Protein AF-A0A939RH94-F1 (afdb_monomer)

Sequence (334 aa):
MELKRMRSCYNKKCKASITVEAAFAFPIFFFACMALCYLFIFMRAEYTIQRELYYSARDITGYGAVIEPVIDLRDQLWGKAEEGIYGEDSGLGKAAEVVQALTALLPDSNGLSVKNLFNNAADAILIGSVVEKRIPEETLRLIDGGSGGLSFDGSELFDREKCLNIVCEYKLKLPLGLFPDITIPVTHKIRFRYFTGTEVKSLLKEVVTDDEESEPKENEEEEKEEEVYIAETGHRYHYTDKCPALNVKPKKISFSDVGSSRNDGGAKYYPCEFCALGKNEQADCYITPDGDRYHFDEHCQGIKRTIELVPISKVGKRTECKRCSYAKPKHDEE

Structure (mmCIF, N/CA/C/O backbone):
data_AF-A0A939RH94-F1
#
_entry.id   AF-A0A939RH94-F1
#
loop_
_atom_site.group_PDB
_atom_site.id
_atom_site.type_symbol
_atom_site.label_atom_id
_atom_site.label_alt_id
_atom_site.label_comp_id
_atom_site.label_asym_id
_atom_site.label_entity_id
_atom_site.label_seq_id
_atom_site.pdbx_PDB_ins_code
_atom_site.Cartn_x
_atom_site.Cartn_y
_atom_site.Cartn_z
_atom_site.occupancy
_atom_site.B_iso_or_equiv
_atom_site.auth_seq_id
_atom_site.auth_comp_id
_atom_site.auth_asym_id
_atom_site.auth_atom_id
_atom_site.pdbx_PDB_model_num
ATOM 1 N N . MET A 1 1 ? 40.377 -43.013 -75.622 1.00 48.88 1 MET A N 1
ATOM 2 C CA . MET A 1 1 ? 39.683 -43.227 -74.338 1.00 48.88 1 MET A CA 1
ATOM 3 C C . MET A 1 1 ? 40.586 -42.681 -73.243 1.00 48.88 1 MET A C 1
ATOM 5 O O . MET A 1 1 ? 41.496 -43.378 -72.840 1.00 48.88 1 MET A O 1
ATOM 9 N N . GLU A 1 2 ? 40.388 -41.433 -72.819 1.00 43.78 2 GLU A N 1
ATOM 10 C CA . GLU A 1 2 ? 40.978 -40.907 -71.579 1.00 43.78 2 GLU A CA 1
ATOM 11 C C . GLU A 1 2 ? 39.968 -39.951 -70.937 1.00 43.78 2 GLU A C 1
ATOM 13 O O . GLU A 1 2 ? 39.756 -38.826 -71.387 1.00 43.78 2 GLU A O 1
ATOM 18 N N . LEU A 1 3 ? 39.278 -40.441 -69.908 1.00 45.75 3 LEU A N 1
ATOM 19 C CA . LEU A 1 3 ? 38.393 -39.640 -69.072 1.00 45.75 3 LEU A CA 1
ATOM 20 C C . LEU A 1 3 ? 39.255 -38.808 -68.119 1.00 45.75 3 LEU A C 1
ATOM 22 O O . LEU A 1 3 ? 39.820 -39.319 -67.150 1.00 45.75 3 LEU A O 1
ATOM 26 N N . LYS A 1 4 ? 39.340 -37.504 -68.392 1.00 51.62 4 LYS A N 1
ATOM 27 C CA . LYS A 1 4 ? 39.945 -36.508 -67.503 1.00 51.62 4 LYS A CA 1
ATOM 28 C C . LYS A 1 4 ? 39.131 -36.473 -66.201 1.00 51.62 4 LYS A C 1
ATOM 30 O O . LYS A 1 4 ? 38.023 -35.944 -66.164 1.00 51.62 4 LYS A O 1
ATOM 35 N N . ARG A 1 5 ? 39.661 -37.077 -65.133 1.00 53.84 5 ARG A N 1
ATOM 36 C CA . ARG A 1 5 ? 39.085 -37.038 -63.777 1.00 53.84 5 ARG A CA 1
ATOM 37 C C . ARG A 1 5 ? 38.921 -35.577 -63.332 1.00 53.84 5 ARG A C 1
ATOM 39 O O . ARG A 1 5 ? 39.901 -34.938 -62.949 1.00 53.84 5 ARG A O 1
ATOM 46 N N . MET A 1 6 ? 37.691 -35.063 -63.338 1.00 51.75 6 MET A N 1
ATOM 47 C CA . MET A 1 6 ? 37.345 -33.847 -62.601 1.00 51.75 6 MET A CA 1
ATOM 48 C C . MET A 1 6 ? 37.485 -34.146 -61.107 1.00 51.75 6 MET A C 1
ATOM 50 O O . MET A 1 6 ? 36.709 -34.910 -60.534 1.00 51.75 6 MET A O 1
ATOM 54 N N . ARG A 1 7 ? 38.524 -33.594 -60.473 1.00 52.47 7 ARG A N 1
ATOM 55 C CA . ARG A 1 7 ? 38.663 -33.633 -59.016 1.00 52.47 7 ARG A CA 1
ATOM 56 C C . ARG A 1 7 ? 37.604 -32.704 -58.426 1.00 52.47 7 ARG A C 1
ATOM 58 O O . ARG A 1 7 ? 37.669 -31.495 -58.613 1.00 52.47 7 ARG A O 1
ATOM 65 N N . SER A 1 8 ? 36.634 -33.300 -57.739 1.00 50.97 8 SER A N 1
ATOM 66 C CA . SER A 1 8 ? 35.632 -32.605 -56.935 1.00 50.97 8 SER A CA 1
ATOM 67 C C . SER A 1 8 ? 36.323 -31.720 -55.893 1.00 50.97 8 SER A C 1
ATOM 69 O O . SER A 1 8 ? 36.960 -32.217 -54.964 1.00 50.97 8 SER A O 1
ATOM 71 N N . CYS A 1 9 ? 36.205 -30.402 -56.047 1.00 50.72 9 CYS A N 1
ATOM 72 C CA . CYS A 1 9 ? 36.604 -29.412 -55.047 1.00 50.72 9 CYS A CA 1
ATOM 73 C C . CYS A 1 9 ? 35.511 -29.241 -53.980 1.00 50.72 9 CYS A C 1
ATOM 75 O O . CYS A 1 9 ? 35.125 -28.119 -53.671 1.00 50.72 9 CYS A O 1
ATOM 77 N N . TYR A 1 10 ? 34.989 -30.333 -53.420 1.00 58.50 10 TYR A N 1
ATOM 78 C CA . TYR A 1 10 ? 33.965 -30.274 -52.375 1.00 58.50 10 TYR A CA 1
ATOM 79 C C . TYR A 1 10 ? 34.407 -31.042 -51.130 1.00 58.50 10 TYR A C 1
ATOM 81 O O . TYR A 1 10 ? 33.972 -32.160 -50.880 1.00 58.50 10 TYR A O 1
ATOM 89 N N . ASN A 1 11 ? 35.362 -30.456 -50.402 1.00 56.41 11 ASN A N 1
ATOM 90 C CA . ASN A 1 11 ? 35.513 -30.554 -48.944 1.00 56.41 11 ASN A CA 1
ATOM 91 C C . ASN A 1 11 ? 36.839 -29.910 -48.521 1.00 56.41 11 ASN A C 1
ATOM 93 O O . ASN A 1 11 ? 37.836 -30.585 -48.268 1.00 56.41 11 ASN A O 1
ATOM 97 N N . LYS A 1 12 ? 36.864 -28.581 -48.411 1.00 57.56 12 LYS A N 1
ATOM 98 C CA . LYS A 1 12 ? 37.814 -27.930 -47.506 1.00 57.56 12 LYS A CA 1
ATOM 99 C C . LYS A 1 12 ? 37.039 -27.570 -46.248 1.00 57.56 12 LYS A C 1
ATOM 101 O O . LYS A 1 12 ? 36.259 -26.626 -46.257 1.00 57.56 12 LYS A O 1
ATOM 106 N N . LYS A 1 13 ? 37.259 -28.325 -45.167 1.00 66.62 13 LYS A N 1
ATOM 107 C CA . LYS A 1 13 ? 36.985 -27.841 -43.810 1.00 66.62 13 LYS A CA 1
ATOM 108 C C . LYS A 1 13 ? 37.917 -26.649 -43.583 1.00 66.62 13 LYS A C 1
ATOM 110 O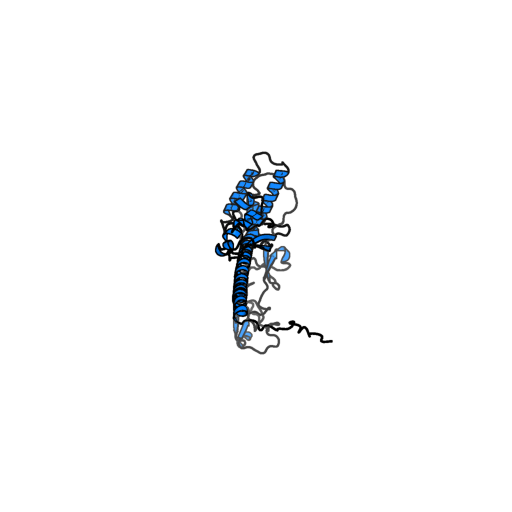 O . LYS A 1 13 ? 39.078 -26.834 -43.221 1.00 66.62 13 LYS A O 1
ATOM 115 N N . CYS A 1 14 ? 37.455 -25.445 -43.907 1.00 63.34 14 CYS A N 1
ATOM 116 C CA . CYS A 1 14 ? 38.181 -24.224 -43.590 1.00 63.34 14 CYS A CA 1
ATOM 117 C C . CYS A 1 14 ? 38.275 -24.129 -42.066 1.00 63.34 14 CYS A C 1
ATOM 119 O O . CYS A 1 14 ? 37.254 -24.120 -41.383 1.00 63.34 14 CYS A O 1
ATOM 121 N N . LYS A 1 15 ? 39.500 -24.113 -41.532 1.00 70.50 15 LYS A N 1
ATOM 122 C CA . LYS A 1 15 ? 39.731 -23.782 -40.124 1.00 70.50 15 LYS A CA 1
ATOM 123 C C . LYS A 1 15 ? 39.287 -22.331 -39.935 1.00 70.50 15 LYS A C 1
ATOM 125 O O . LYS A 1 15 ? 39.720 -21.471 -40.703 1.00 70.50 15 LYS A O 1
ATOM 130 N N . ALA A 1 16 ? 38.388 -22.089 -38.989 1.00 67.00 16 ALA A N 1
ATOM 131 C CA . ALA A 1 16 ? 37.930 -20.747 -38.672 1.00 67.00 16 ALA A CA 1
ATOM 132 C C . ALA A 1 16 ? 39.127 -19.875 -38.257 1.00 67.00 16 ALA A C 1
ATOM 134 O O . ALA A 1 16 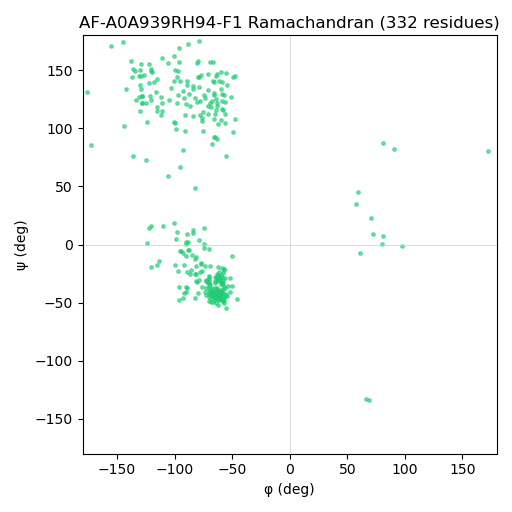? 40.072 -20.346 -37.620 1.00 67.00 16 ALA A O 1
ATOM 135 N N . SER A 1 17 ? 39.131 -18.621 -38.707 1.00 82.81 17 SER A N 1
ATOM 136 C CA . SER A 1 17 ? 40.198 -17.683 -38.369 1.00 82.81 17 SER A CA 1
ATOM 137 C C . SER A 1 17 ? 39.961 -17.170 -36.955 1.00 82.81 17 SER A C 1
ATOM 139 O O . SER A 1 17 ? 38.917 -16.573 -36.701 1.00 82.81 17 SER A O 1
ATOM 141 N N . ILE A 1 18 ? 40.942 -17.339 -36.065 1.00 82.50 18 ILE A N 1
ATOM 142 C CA . ILE A 1 18 ? 40.891 -16.880 -34.664 1.00 82.50 18 ILE A CA 1
ATOM 143 C C . ILE A 1 18 ? 40.514 -15.392 -34.538 1.00 82.50 18 ILE A C 1
ATOM 145 O O . ILE A 1 18 ? 39.874 -14.976 -33.579 1.00 82.50 18 ILE A O 1
ATOM 149 N N . THR A 1 19 ? 40.855 -14.586 -35.548 1.00 88.19 19 THR A N 1
ATOM 150 C CA . THR A 1 19 ? 40.509 -13.161 -35.622 1.00 88.19 19 THR A CA 1
ATOM 151 C C . THR A 1 19 ? 39.033 -12.915 -35.924 1.00 88.19 19 THR A C 1
ATOM 153 O O . THR A 1 19 ? 38.449 -11.988 -35.373 1.00 88.19 19 THR A O 1
ATOM 156 N N . VAL A 1 20 ? 38.419 -13.742 -36.775 1.00 85.31 20 VAL A N 1
ATOM 157 C CA . VAL A 1 20 ? 36.997 -13.632 -37.135 1.00 85.31 20 VAL A CA 1
ATOM 158 C C . VAL A 1 20 ? 36.135 -14.113 -35.974 1.00 85.31 20 VAL A C 1
ATOM 160 O O . VAL A 1 20 ? 35.150 -13.466 -35.639 1.00 85.31 20 VAL A O 1
ATOM 163 N N . GLU A 1 21 ? 36.537 -15.195 -35.306 1.00 86.12 21 GLU A N 1
ATOM 164 C CA . GLU A 1 21 ? 35.854 -15.678 -34.102 1.00 86.12 21 GLU A CA 1
ATOM 165 C C . GLU A 1 21 ? 35.885 -14.631 -32.984 1.00 86.12 21 GLU A C 1
ATOM 167 O O . GLU A 1 21 ? 34.840 -14.306 -32.424 1.00 86.12 21 GLU A O 1
ATOM 172 N N . ALA A 1 22 ? 37.048 -14.028 -32.712 1.00 88.69 22 ALA A N 1
ATOM 173 C CA . ALA A 1 22 ? 37.176 -12.974 -31.707 1.00 88.69 22 ALA A CA 1
ATOM 174 C C . ALA A 1 22 ? 36.362 -11.711 -32.053 1.00 88.69 22 ALA A C 1
ATOM 176 O O . ALA A 1 22 ? 35.756 -11.113 -31.162 1.00 88.69 22 ALA A O 1
ATOM 177 N N . ALA A 1 23 ? 36.301 -11.334 -33.337 1.00 92.62 23 ALA A N 1
ATOM 178 C CA . ALA A 1 23 ? 35.552 -10.166 -33.805 1.00 92.62 23 ALA A CA 1
ATOM 179 C C . ALA A 1 23 ? 34.035 -10.281 -33.575 1.00 92.62 23 ALA A C 1
ATOM 181 O O . ALA A 1 23 ? 33.380 -9.259 -33.389 1.00 92.62 23 ALA A O 1
ATOM 182 N N . PHE A 1 24 ? 33.480 -11.500 -33.544 1.00 88.06 24 PHE A N 1
ATOM 183 C CA . PHE A 1 24 ? 32.068 -11.734 -33.218 1.00 88.06 24 PHE A CA 1
ATOM 184 C C . PHE A 1 24 ? 31.841 -12.100 -31.748 1.00 88.06 24 PHE A C 1
ATOM 186 O O . PHE A 1 24 ? 30.857 -11.660 -31.153 1.00 88.06 24 PHE A O 1
ATOM 193 N N . ALA A 1 25 ? 32.747 -12.866 -31.138 1.00 91.06 25 ALA A N 1
ATOM 194 C CA . ALA A 1 25 ? 32.599 -13.320 -29.760 1.00 91.06 25 ALA A CA 1
ATOM 195 C C . ALA A 1 25 ? 32.582 -12.154 -28.762 1.00 91.06 25 ALA A C 1
ATOM 197 O O . ALA A 1 25 ? 31.763 -12.155 -27.846 1.00 91.06 25 ALA A O 1
ATOM 198 N N . PHE A 1 26 ? 33.438 -11.141 -28.950 1.00 89.69 26 PHE A N 1
ATOM 199 C CA . PHE A 1 26 ? 33.507 -10.008 -28.024 1.00 89.69 26 PHE A CA 1
ATOM 200 C C . PHE A 1 26 ? 32.230 -9.143 -28.026 1.00 89.69 26 PHE A C 1
ATOM 202 O O . PHE A 1 26 ? 31.679 -8.934 -26.945 1.00 89.69 26 PHE A O 1
ATOM 209 N N . PRO A 1 27 ? 31.682 -8.694 -29.177 1.00 91.69 27 PRO A N 1
ATOM 210 C CA . PRO A 1 27 ? 30.410 -7.969 -29.200 1.00 91.69 27 PRO A CA 1
ATOM 211 C C . PRO A 1 27 ? 29.230 -8.772 -28.646 1.00 91.69 27 PRO A C 1
ATOM 213 O O . PRO A 1 27 ? 28.411 -8.212 -27.924 1.00 91.69 27 PRO A O 1
ATOM 216 N N . ILE A 1 28 ? 29.149 -10.077 -28.940 1.00 91.00 28 ILE A N 1
ATOM 217 C CA . ILE A 1 28 ? 28.079 -10.940 -28.415 1.00 91.00 28 ILE A CA 1
ATOM 218 C C . ILE A 1 28 ? 28.192 -11.061 -26.894 1.00 91.00 28 ILE A C 1
ATOM 220 O O . ILE A 1 28 ? 27.197 -10.908 -26.190 1.00 91.00 28 ILE A O 1
ATOM 224 N N . PHE A 1 29 ? 29.400 -11.295 -26.380 1.00 93.19 29 PHE A N 1
ATOM 225 C CA . PHE A 1 29 ? 29.648 -11.356 -24.943 1.00 93.19 29 PHE A CA 1
ATOM 226 C C . PHE A 1 29 ? 29.317 -10.027 -24.256 1.00 93.19 29 PHE A C 1
ATOM 228 O O . PHE A 1 29 ? 28.629 -10.014 -23.239 1.00 93.19 29 PHE A O 1
ATOM 235 N N . PHE A 1 30 ? 29.743 -8.902 -24.833 1.00 89.88 30 PHE A N 1
ATOM 236 C CA . PHE A 1 30 ? 29.415 -7.577 -24.315 1.00 89.88 30 PHE A CA 1
ATOM 237 C C . PHE A 1 30 ? 27.902 -7.336 -24.309 1.00 89.88 30 PHE A C 1
ATOM 239 O O . PHE A 1 30 ? 27.358 -6.919 -23.291 1.00 89.88 30 PHE A O 1
ATOM 246 N N . PHE A 1 31 ? 27.203 -7.666 -25.398 1.00 88.31 31 PHE A N 1
ATOM 247 C CA . PHE A 1 31 ? 25.747 -7.562 -25.471 1.00 88.31 31 PHE A CA 1
ATOM 248 C C . PHE A 1 31 ? 25.056 -8.436 -24.415 1.00 88.31 31 PHE A C 1
ATOM 250 O O . PHE A 1 31 ? 24.117 -7.977 -23.771 1.00 88.31 31 PHE A O 1
ATOM 257 N N . ALA A 1 32 ? 25.552 -9.653 -24.174 1.00 91.00 32 ALA A N 1
ATOM 258 C CA . ALA A 1 32 ? 25.040 -10.529 -23.122 1.00 91.00 32 ALA A CA 1
ATOM 259 C C . ALA A 1 32 ? 25.242 -9.930 -21.717 1.00 91.00 32 ALA A C 1
ATOM 261 O O . ALA A 1 32 ? 24.310 -9.924 -20.914 1.00 91.00 32 ALA A O 1
ATOM 262 N N . CYS A 1 33 ? 26.419 -9.367 -21.428 1.00 91.62 33 CYS A N 1
ATOM 263 C CA . CYS A 1 33 ? 26.683 -8.666 -20.169 1.00 91.62 33 CYS A CA 1
ATOM 264 C C . CYS A 1 33 ? 25.771 -7.443 -19.992 1.00 91.62 33 CYS A C 1
ATOM 266 O O . CYS A 1 33 ? 25.191 -7.261 -18.924 1.00 91.62 33 CYS A O 1
ATOM 268 N N . MET A 1 34 ? 25.590 -6.639 -21.043 1.00 87.50 34 MET A N 1
ATOM 269 C CA . MET A 1 34 ? 24.677 -5.493 -21.024 1.00 87.50 34 MET A CA 1
ATOM 270 C C . MET A 1 34 ? 23.228 -5.934 -20.788 1.00 87.50 34 MET A C 1
ATOM 272 O O . MET A 1 34 ? 22.546 -5.350 -19.950 1.00 87.50 34 MET A O 1
ATOM 276 N N . ALA A 1 35 ? 22.772 -6.997 -21.457 1.00 87.19 35 ALA A N 1
ATOM 277 C CA . ALA A 1 35 ? 21.442 -7.566 -21.255 1.00 87.19 35 ALA A CA 1
ATOM 278 C C . ALA A 1 35 ? 21.226 -8.030 -19.803 1.00 87.19 35 ALA A C 1
ATOM 280 O O . ALA A 1 35 ? 20.176 -7.750 -19.226 1.00 87.19 35 ALA A O 1
ATOM 281 N N . LEU A 1 36 ? 22.229 -8.665 -19.183 1.00 90.25 36 LEU A N 1
ATOM 282 C CA . LEU A 1 36 ? 22.179 -9.040 -17.765 1.00 90.25 36 LEU A CA 1
ATOM 283 C C . LEU A 1 36 ? 22.093 -7.814 -16.849 1.00 90.25 36 LEU A C 1
ATOM 285 O O . LEU A 1 36 ? 21.255 -7.783 -15.952 1.00 90.25 36 LEU A O 1
ATOM 289 N N . CYS A 1 37 ? 22.905 -6.779 -17.082 1.00 89.19 37 CYS A N 1
ATOM 290 C CA . CYS A 1 37 ? 22.807 -5.531 -16.322 1.00 89.19 37 CYS A CA 1
ATOM 291 C C . CYS A 1 37 ? 21.422 -4.877 -16.467 1.00 89.19 37 CYS A C 1
ATOM 293 O O . CYS A 1 37 ? 20.877 -4.380 -15.481 1.00 89.19 37 CYS A O 1
ATOM 295 N N . TYR A 1 38 ? 20.822 -4.913 -17.660 1.00 87.00 38 TYR A N 1
ATOM 296 C CA . TYR A 1 38 ? 19.482 -4.366 -17.885 1.00 87.00 38 TYR A CA 1
ATOM 297 C C . TYR A 1 38 ? 18.377 -5.160 -17.223 1.00 87.00 38 TYR A C 1
ATOM 299 O O . TYR A 1 38 ? 17.440 -4.550 -16.714 1.00 87.00 38 TYR A O 1
ATOM 307 N N . LEU A 1 39 ? 18.516 -6.481 -17.138 1.00 89.50 39 LEU A N 1
ATOM 308 C CA . LEU A 1 39 ? 17.603 -7.302 -16.355 1.00 89.50 39 LEU A CA 1
ATOM 309 C C . LEU A 1 39 ? 17.546 -6.814 -14.901 1.00 89.50 39 LEU A C 1
ATOM 311 O O . LEU A 1 39 ? 16.457 -6.639 -14.363 1.00 89.50 39 LEU A O 1
ATOM 315 N N . PHE A 1 40 ? 18.691 -6.511 -14.282 1.00 91.81 40 PHE A N 1
ATOM 316 C CA . PHE A 1 40 ? 18.717 -5.971 -12.918 1.00 91.81 40 PHE A CA 1
ATOM 317 C C . PHE A 1 40 ? 18.139 -4.556 -12.814 1.00 91.81 40 PHE A C 1
ATOM 319 O O . PHE A 1 40 ? 17.470 -4.245 -11.830 1.00 91.81 40 PHE A O 1
ATOM 326 N N . ILE A 1 41 ? 18.372 -3.697 -13.811 1.00 90.50 41 ILE A N 1
ATOM 327 C CA . ILE A 1 41 ? 17.801 -2.342 -13.841 1.00 90.50 41 ILE A CA 1
ATOM 328 C C . ILE A 1 41 ? 16.272 -2.407 -13.927 1.00 90.50 41 ILE A C 1
ATOM 330 O O . ILE A 1 41 ? 15.597 -1.738 -13.146 1.00 90.50 41 ILE A O 1
ATOM 334 N N . PHE A 1 42 ? 15.723 -3.243 -14.811 1.00 90.75 42 PHE A N 1
ATOM 335 C CA . PHE A 1 42 ? 14.278 -3.426 -14.931 1.00 90.75 42 PHE A CA 1
ATOM 336 C C . PHE A 1 42 ? 13.675 -4.079 -13.692 1.00 90.75 42 PHE A C 1
ATOM 338 O O . PHE A 1 42 ? 12.696 -3.564 -13.166 1.00 90.75 42 PHE A O 1
ATOM 345 N N . MET A 1 43 ? 14.313 -5.117 -13.147 1.00 92.50 43 MET A N 1
ATOM 346 C CA . MET A 1 43 ? 13.878 -5.738 -11.894 1.00 92.50 43 MET A CA 1
ATOM 347 C C . MET A 1 43 ? 13.842 -4.726 -10.741 1.00 92.50 43 MET A C 1
ATOM 349 O O . MET A 1 43 ? 12.891 -4.704 -9.964 1.00 92.50 43 MET A O 1
ATOM 353 N N . ARG A 1 44 ? 14.848 -3.847 -10.632 1.00 94.06 44 ARG A N 1
ATOM 354 C CA . ARG A 1 44 ? 14.862 -2.779 -9.623 1.00 94.06 44 ARG A CA 1
ATOM 355 C C . ARG A 1 44 ? 13.745 -1.761 -9.856 1.00 94.06 44 ARG A C 1
ATOM 357 O O . ARG A 1 44 ? 13.149 -1.308 -8.879 1.00 94.06 44 ARG A O 1
ATOM 364 N N . ALA A 1 45 ? 13.480 -1.389 -11.107 1.00 92.50 45 ALA A N 1
ATOM 365 C CA . ALA A 1 45 ? 12.411 -0.457 -11.457 1.00 92.50 45 ALA A CA 1
ATOM 366 C C . ALA A 1 45 ? 11.033 -1.036 -11.100 1.00 92.50 45 ALA A C 1
ATOM 368 O O . ALA A 1 45 ? 10.281 -0.399 -10.366 1.00 92.50 45 ALA A O 1
ATOM 369 N N . GLU A 1 46 ? 10.749 -2.268 -11.528 1.00 93.75 46 GLU A N 1
ATOM 370 C CA . GLU A 1 46 ? 9.507 -2.979 -11.205 1.00 93.75 46 GLU A CA 1
ATOM 371 C C . GLU A 1 46 ? 9.328 -3.151 -9.697 1.00 93.75 46 GLU A C 1
ATOM 373 O O . GLU A 1 46 ? 8.270 -2.818 -9.168 1.00 93.75 46 GLU A O 1
ATOM 378 N N . TYR A 1 47 ? 10.374 -3.582 -8.983 1.00 95.06 47 TYR A N 1
ATOM 379 C CA . TYR A 1 47 ? 10.335 -3.704 -7.526 1.00 95.06 47 TYR A CA 1
ATOM 380 C C . TYR A 1 47 ? 10.039 -2.364 -6.842 1.00 95.06 47 TYR A C 1
ATOM 382 O O . TYR A 1 47 ? 9.258 -2.308 -5.894 1.00 95.06 47 TYR A O 1
ATOM 390 N N . THR A 1 48 ? 10.653 -1.276 -7.316 1.00 95.44 48 THR A N 1
ATOM 391 C CA . THR A 1 48 ? 10.447 0.060 -6.744 1.00 95.44 48 THR A CA 1
ATOM 392 C C . THR A 1 48 ? 9.004 0.510 -6.945 1.00 95.44 48 THR A C 1
ATOM 394 O O . THR A 1 48 ? 8.364 0.904 -5.975 1.00 95.44 48 THR A O 1
ATOM 397 N N . ILE A 1 49 ? 8.461 0.384 -8.159 1.00 94.38 49 ILE A N 1
ATOM 398 C CA . ILE A 1 49 ? 7.069 0.751 -8.455 1.00 94.38 49 ILE A CA 1
ATOM 399 C C . ILE A 1 49 ? 6.104 -0.100 -7.626 1.00 94.38 49 ILE A C 1
ATOM 401 O O . ILE A 1 49 ? 5.238 0.448 -6.949 1.00 94.38 49 ILE A O 1
ATOM 405 N N . GLN A 1 50 ? 6.293 -1.421 -7.589 1.00 94.69 50 GLN A N 1
ATOM 406 C CA . GLN A 1 50 ? 5.455 -2.322 -6.798 1.00 94.69 50 GLN A CA 1
ATOM 407 C C . GLN A 1 50 ? 5.478 -1.973 -5.303 1.00 94.69 50 GLN A C 1
ATOM 409 O O . GLN A 1 50 ? 4.441 -1.994 -4.639 1.00 94.69 50 GLN A O 1
ATOM 414 N N . ARG A 1 51 ? 6.649 -1.622 -4.763 1.00 94.75 51 ARG A N 1
ATOM 415 C CA . ARG A 1 51 ? 6.801 -1.201 -3.368 1.00 94.75 51 ARG A CA 1
ATOM 416 C C . ARG A 1 51 ? 6.077 0.118 -3.085 1.00 94.75 51 ARG A C 1
ATOM 418 O O . ARG A 1 51 ? 5.392 0.218 -2.071 1.00 94.75 51 ARG A O 1
ATOM 425 N N . GLU A 1 52 ? 6.208 1.119 -3.954 1.00 92.94 52 GLU A N 1
ATOM 426 C CA . GLU A 1 52 ? 5.525 2.407 -3.761 1.00 92.94 52 GLU A CA 1
ATOM 427 C C . GLU A 1 52 ? 4.005 2.297 -3.947 1.00 92.94 52 GLU A C 1
ATOM 429 O O . GLU A 1 52 ? 3.249 2.941 -3.215 1.00 92.94 52 GLU A O 1
ATOM 434 N N . LEU A 1 53 ? 3.541 1.426 -4.849 1.00 92.38 53 LEU A N 1
ATOM 435 C CA . LEU A 1 53 ? 2.130 1.051 -4.963 1.00 92.38 53 LEU A CA 1
ATOM 436 C C . LEU A 1 53 ? 1.632 0.398 -3.666 1.00 92.38 53 LEU A C 1
ATOM 438 O O . LEU A 1 53 ? 0.596 0.797 -3.138 1.00 92.38 53 LEU A O 1
ATOM 442 N N . TYR A 1 54 ? 2.392 -0.552 -3.111 1.00 92.31 54 TYR A N 1
ATOM 443 C CA . TYR A 1 54 ? 2.074 -1.212 -1.842 1.00 92.31 54 TYR A CA 1
ATOM 444 C C . TYR A 1 54 ? 1.940 -0.207 -0.690 1.00 92.31 54 TYR A C 1
ATOM 446 O O . TYR A 1 54 ? 0.960 -0.245 0.052 1.00 92.31 54 TYR A O 1
ATOM 454 N N . TYR A 1 55 ? 2.903 0.707 -0.529 1.00 88.88 55 TYR A N 1
ATOM 455 C CA . TYR A 1 55 ? 2.849 1.698 0.549 1.00 88.88 55 TYR A CA 1
ATOM 456 C C . TYR A 1 55 ? 1.732 2.720 0.349 1.00 88.88 55 TYR A C 1
ATOM 458 O O . TYR A 1 55 ? 1.058 3.055 1.319 1.00 88.88 55 TYR A O 1
ATOM 466 N N . SER A 1 56 ? 1.491 3.165 -0.888 1.00 86.94 56 SER A N 1
ATOM 467 C CA . SER A 1 56 ? 0.339 4.015 -1.213 1.00 86.94 56 SER A CA 1
ATOM 468 C C . SER A 1 56 ? -0.970 3.330 -0.835 1.00 86.94 56 SER A C 1
ATOM 470 O O . SER A 1 56 ? -1.785 3.914 -0.129 1.00 86.94 56 SER A O 1
ATOM 472 N N . ALA A 1 57 ? -1.145 2.069 -1.236 1.00 88.12 57 ALA A N 1
ATOM 473 C CA . ALA A 1 57 ? -2.340 1.301 -0.923 1.00 88.12 57 ALA A CA 1
ATOM 474 C C . ALA A 1 57 ? -2.517 1.105 0.584 1.00 88.12 57 ALA A C 1
ATOM 476 O O . ALA A 1 57 ? -3.613 1.288 1.106 1.00 88.12 57 ALA A O 1
ATOM 477 N N . ARG A 1 58 ? -1.441 0.778 1.305 1.00 85.69 58 ARG A N 1
ATOM 478 C CA . ARG A 1 58 ? -1.468 0.630 2.763 1.00 85.69 58 ARG A CA 1
ATOM 479 C C . ARG A 1 58 ? -1.873 1.929 3.459 1.00 85.69 58 ARG A C 1
ATOM 481 O O . ARG A 1 58 ? -2.667 1.892 4.391 1.00 85.69 58 ARG A O 1
ATOM 488 N N . ASP A 1 59 ? -1.332 3.059 3.016 1.00 80.44 59 ASP A N 1
ATOM 489 C CA . ASP A 1 59 ? -1.647 4.349 3.620 1.00 80.44 59 ASP A CA 1
ATOM 490 C C . ASP A 1 59 ? -3.110 4.731 3.313 1.00 80.44 59 ASP A C 1
ATOM 492 O O . ASP A 1 59 ? -3.849 5.034 4.242 1.00 80.44 59 ASP A O 1
ATOM 496 N N . ILE A 1 60 ? -3.579 4.590 2.063 1.00 79.38 60 ILE A N 1
ATOM 497 C CA . ILE A 1 60 ? -4.988 4.826 1.677 1.00 79.38 60 ILE A CA 1
ATOM 498 C C . ILE A 1 60 ? -5.940 3.920 2.472 1.00 79.38 60 ILE A C 1
ATOM 500 O O . ILE A 1 60 ? -6.936 4.388 3.021 1.00 79.38 60 ILE A O 1
ATOM 504 N N . THR A 1 61 ? -5.637 2.624 2.564 1.00 80.81 61 THR A N 1
ATOM 505 C CA . THR A 1 61 ? -6.496 1.660 3.271 1.00 80.81 61 THR A CA 1
ATOM 506 C C . THR A 1 61 ? -6.501 1.833 4.784 1.00 80.81 61 THR A C 1
ATOM 508 O O . THR A 1 61 ? -7.514 1.526 5.416 1.00 80.81 61 THR A O 1
ATOM 511 N N . GLY A 1 62 ? -5.423 2.369 5.364 1.00 73.81 62 GLY A N 1
ATOM 512 C CA . GLY A 1 62 ? -5.359 2.742 6.778 1.00 73.81 62 GLY A CA 1
ATOM 513 C C . GLY A 1 62 ? -6.357 3.839 7.152 1.00 73.81 62 GLY A C 1
ATOM 514 O O . GLY A 1 62 ? -6.913 3.810 8.247 1.00 73.81 62 GLY A O 1
ATOM 515 N N . TYR A 1 63 ? -6.667 4.743 6.220 1.00 72.06 63 TYR A N 1
ATOM 516 C CA . TYR A 1 63 ? -7.713 5.756 6.386 1.00 72.06 63 TYR A CA 1
ATOM 517 C C . TYR A 1 63 ? -9.120 5.239 6.052 1.00 72.06 63 TYR A C 1
ATOM 519 O O . TYR A 1 63 ? -10.059 6.028 6.013 1.00 72.06 63 TYR A O 1
ATOM 527 N N . GLY A 1 64 ? -9.302 3.929 5.848 1.00 70.75 64 GLY A N 1
ATOM 528 C CA . GLY A 1 64 ? -10.585 3.324 5.476 1.00 70.75 64 GLY A CA 1
ATOM 529 C C . GLY A 1 64 ? -11.753 3.708 6.373 1.00 70.75 64 GLY A C 1
ATOM 530 O O . GLY A 1 64 ? -12.816 4.030 5.858 1.00 70.75 64 GLY A O 1
ATOM 531 N N . ALA A 1 65 ? -11.535 3.779 7.688 1.00 67.00 65 ALA A N 1
ATOM 532 C CA . ALA A 1 65 ? -12.556 4.203 8.645 1.00 67.00 65 ALA A CA 1
ATOM 533 C C . ALA A 1 65 ? -13.103 5.612 8.354 1.00 67.00 65 ALA A C 1
ATOM 535 O O . ALA A 1 65 ? -14.278 5.867 8.595 1.00 67.00 65 ALA A O 1
ATOM 536 N N . VAL A 1 66 ? -12.262 6.510 7.827 1.00 68.38 66 VAL A N 1
ATOM 537 C CA . VAL A 1 66 ? -12.657 7.872 7.446 1.00 68.38 66 VAL A CA 1
ATOM 538 C C . VAL A 1 66 ? -13.123 7.939 6.000 1.00 68.38 66 VAL A C 1
ATOM 540 O O . VAL A 1 66 ? -14.042 8.681 5.712 1.00 68.38 66 VAL A O 1
ATOM 543 N N . ILE A 1 67 ? -12.518 7.188 5.080 1.00 68.88 67 ILE A N 1
ATOM 544 C CA . ILE A 1 67 ? -12.848 7.272 3.651 1.00 68.88 67 ILE A CA 1
ATOM 545 C C . ILE A 1 67 ? -14.175 6.558 3.337 1.00 68.88 67 ILE A C 1
ATOM 547 O O . ILE A 1 67 ? -14.940 7.056 2.517 1.00 68.88 67 ILE A O 1
ATOM 551 N N . GLU A 1 68 ? -14.476 5.431 3.995 1.00 69.88 68 GLU A N 1
ATOM 552 C CA . GLU A 1 68 ? -15.694 4.637 3.749 1.00 69.88 68 GLU A CA 1
ATOM 553 C C . GLU A 1 68 ? -16.976 5.475 3.893 1.00 69.88 68 GLU A C 1
ATOM 555 O O . GLU A 1 68 ? -17.722 5.566 2.920 1.00 69.88 68 GLU A O 1
ATOM 560 N N . PRO A 1 69 ? -17.234 6.168 5.021 1.00 67.62 69 PRO A N 1
ATOM 561 C CA . PRO A 1 69 ? -18.498 6.880 5.176 1.00 67.62 69 PRO A CA 1
ATOM 562 C C . PRO A 1 69 ? -18.561 8.151 4.309 1.00 67.62 69 PRO A C 1
ATOM 564 O O . PRO A 1 69 ? -19.640 8.658 4.023 1.00 67.62 69 PRO A O 1
ATOM 567 N N . VAL A 1 70 ? -17.410 8.656 3.860 1.00 67.88 70 VAL A N 1
ATOM 568 C CA . VAL A 1 70 ? -17.305 9.794 2.936 1.00 67.88 70 VAL A CA 1
ATOM 569 C C . VAL A 1 70 ? -17.729 9.407 1.531 1.00 67.88 70 VAL A C 1
ATOM 571 O O . VAL A 1 70 ? -18.459 10.151 0.879 1.00 67.88 70 VAL A O 1
ATOM 574 N N . ILE A 1 71 ? -17.286 8.237 1.077 1.00 67.31 71 ILE A N 1
ATOM 575 C CA . ILE A 1 71 ? -17.692 7.670 -0.206 1.00 67.31 71 ILE A CA 1
ATOM 576 C C . ILE A 1 71 ? -19.168 7.273 -0.169 1.00 67.31 71 ILE A C 1
ATOM 578 O O . ILE A 1 71 ? -19.895 7.641 -1.086 1.00 67.31 71 ILE A O 1
ATOM 582 N N . ASP A 1 72 ? -19.633 6.639 0.913 1.00 69.56 72 ASP A N 1
ATOM 583 C CA . ASP A 1 72 ? -21.057 6.322 1.088 1.00 69.56 72 ASP A CA 1
ATOM 584 C C . ASP A 1 72 ? -21.923 7.591 1.003 1.00 69.56 72 ASP A C 1
ATOM 586 O O . ASP A 1 72 ? -22.947 7.609 0.318 1.00 69.56 72 ASP A O 1
ATOM 590 N N . LEU A 1 73 ? -21.502 8.681 1.657 1.00 66.81 73 LEU A N 1
ATOM 591 C CA . LEU A 1 73 ? -22.212 9.958 1.601 1.00 66.81 73 LEU A CA 1
ATOM 592 C C . LEU A 1 73 ? -22.174 10.585 0.199 1.00 66.81 73 LEU A C 1
ATOM 594 O O . LEU A 1 73 ? -23.194 11.085 -0.274 1.00 66.81 73 LEU A O 1
ATOM 598 N N . ARG A 1 74 ? -21.020 10.555 -0.480 1.00 67.38 74 ARG A N 1
ATOM 599 C CA . ARG A 1 74 ? -20.879 11.031 -1.865 1.00 67.38 74 ARG A CA 1
ATOM 600 C C . ARG A 1 74 ? -21.844 10.292 -2.791 1.00 67.38 74 ARG A C 1
ATOM 602 O O . ARG A 1 74 ? -22.575 10.942 -3.534 1.00 67.38 74 ARG A O 1
ATOM 609 N N . ASP A 1 75 ? -21.862 8.965 -2.731 1.00 68.00 75 ASP A N 1
ATOM 610 C CA . ASP A 1 75 ? -22.686 8.126 -3.603 1.00 68.00 75 ASP A CA 1
ATOM 611 C C . ASP A 1 75 ? -24.186 8.354 -3.331 1.00 68.00 75 ASP A C 1
ATOM 613 O O . ASP A 1 75 ? -24.981 8.443 -4.269 1.00 68.00 75 ASP A O 1
ATOM 617 N N . GLN A 1 76 ? -24.575 8.562 -2.065 1.00 66.69 76 GLN A N 1
ATOM 618 C CA . GLN A 1 76 ? -25.939 8.966 -1.698 1.00 66.69 76 GLN A CA 1
ATOM 619 C C . GLN A 1 76 ? -26.331 10.337 -2.267 1.00 66.69 76 GLN A C 1
ATOM 621 O O . GLN A 1 76 ? -27.445 10.501 -2.768 1.00 66.69 76 GLN A O 1
ATOM 626 N N . LEU A 1 77 ? -25.446 11.334 -2.178 1.00 63.38 77 LEU A N 1
ATOM 627 C CA . LEU A 1 77 ? -25.708 12.683 -2.687 1.00 63.38 77 LEU A CA 1
ATOM 628 C C . LEU A 1 77 ? -25.803 12.703 -4.218 1.00 63.38 77 LEU A C 1
ATOM 630 O O . LEU A 1 77 ? -26.690 13.360 -4.763 1.00 63.38 77 LEU A O 1
ATOM 634 N N . TRP A 1 78 ? -24.938 11.956 -4.911 1.00 63.12 78 TRP A N 1
ATOM 635 C CA . TRP A 1 78 ? -24.938 11.886 -6.374 1.00 63.12 78 TRP A CA 1
ATOM 636 C C . TRP A 1 78 ? -26.152 11.130 -6.920 1.00 63.12 78 TRP A C 1
ATOM 638 O O . TRP A 1 78 ? -26.787 11.598 -7.863 1.00 63.12 78 TRP A O 1
ATOM 648 N 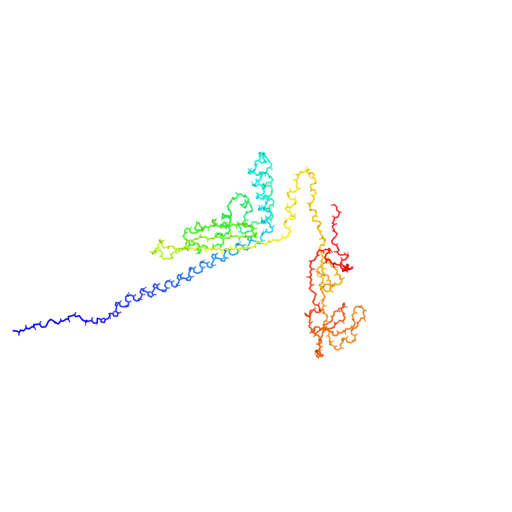N . GLY A 1 79 ? -26.544 10.025 -6.274 1.00 59.59 79 GLY A N 1
ATOM 649 C CA . GLY A 1 79 ? -27.770 9.301 -6.621 1.00 59.59 79 GLY A CA 1
ATOM 650 C C . GLY A 1 79 ? -29.021 10.177 -6.488 1.00 59.59 79 GLY A C 1
ATOM 651 O O . GLY A 1 79 ? -29.861 10.205 -7.383 1.00 59.59 79 GLY A O 1
ATOM 652 N N . LYS A 1 80 ? -29.109 10.987 -5.424 1.00 59.22 80 LYS A N 1
ATOM 653 C CA . LYS A 1 80 ? -30.224 11.933 -5.234 1.00 59.22 80 LYS A CA 1
ATOM 654 C C . LYS A 1 80 ? -30.212 13.108 -6.222 1.00 59.22 80 LYS A C 1
ATOM 656 O O . LYS A 1 80 ? -31.276 13.639 -6.543 1.00 59.22 80 LYS A O 1
ATOM 661 N N . ALA A 1 81 ? -29.036 13.527 -6.694 1.00 54.72 81 ALA A N 1
ATOM 662 C CA . ALA A 1 81 ? -28.906 14.557 -7.725 1.00 54.72 81 ALA A CA 1
ATOM 663 C C . ALA A 1 81 ? -29.387 14.053 -9.100 1.00 54.72 81 ALA A C 1
ATOM 665 O O . ALA A 1 81 ? -30.058 14.794 -9.819 1.00 54.72 81 ALA A O 1
ATOM 666 N N . GLU A 1 82 ? -29.111 12.790 -9.442 1.00 53.50 82 GLU A N 1
ATOM 667 C CA . GLU A 1 82 ? -29.598 12.153 -10.676 1.00 53.50 82 GLU A CA 1
ATOM 668 C C . GLU A 1 82 ? -31.113 11.890 -10.663 1.00 53.50 82 GLU A C 1
ATOM 670 O O . GLU A 1 82 ? -31.763 11.986 -11.704 1.00 53.50 82 GLU A O 1
ATOM 675 N N . GLU A 1 83 ? -31.703 11.634 -9.491 1.00 53.84 83 GLU A N 1
ATOM 676 C CA . GLU A 1 83 ? -33.157 11.479 -9.324 1.00 53.84 83 GLU A CA 1
ATOM 677 C C . GLU A 1 83 ? -33.937 12.811 -9.384 1.00 53.84 83 GLU A C 1
ATOM 679 O O . GLU A 1 83 ? -35.168 12.810 -9.346 1.00 53.84 83 GLU A O 1
ATOM 684 N N . GLY A 1 84 ? -33.252 13.956 -9.517 1.00 50.56 84 GLY A N 1
ATOM 685 C CA . GLY A 1 84 ? -33.883 15.272 -9.682 1.00 50.56 84 GLY A CA 1
ATOM 686 C C . GLY A 1 84 ? -34.592 15.798 -8.427 1.00 50.56 84 GLY A C 1
ATOM 687 O O . GLY A 1 84 ? -35.498 16.623 -8.536 1.00 50.56 84 GLY A O 1
ATOM 688 N N . ILE A 1 85 ? -34.206 15.316 -7.239 1.00 49.44 85 ILE A N 1
ATOM 689 C CA . ILE A 1 85 ? -34.925 15.560 -5.975 1.00 49.44 85 ILE A CA 1
ATOM 690 C C . ILE A 1 85 ? -34.526 16.890 -5.296 1.00 49.44 85 ILE A C 1
ATOM 692 O O . ILE A 1 85 ? -35.217 17.339 -4.383 1.00 49.44 85 ILE A O 1
ATOM 696 N N . TYR A 1 86 ? -33.491 17.596 -5.764 1.00 45.12 86 TYR A N 1
ATOM 697 C CA . TYR A 1 86 ? -33.078 18.882 -5.181 1.00 45.12 86 TYR A CA 1
ATOM 698 C C . TYR A 1 86 ? -33.309 20.078 -6.113 1.00 45.12 86 TYR A C 1
ATOM 700 O O . TYR A 1 86 ? -32.834 20.108 -7.247 1.00 45.12 86 TYR A O 1
ATOM 708 N N . GLY A 1 87 ? -34.016 21.088 -5.591 1.00 40.12 87 GLY A N 1
ATOM 709 C CA . GLY A 1 87 ? -33.991 22.455 -6.115 1.00 40.12 87 GLY A CA 1
ATOM 710 C C . GLY A 1 87 ? -32.631 23.113 -5.863 1.00 40.12 87 GLY A C 1
ATOM 711 O O . GLY A 1 87 ? -31.903 22.695 -4.963 1.00 40.12 87 GLY A O 1
ATOM 712 N N . GLU A 1 88 ? -32.308 24.129 -6.666 1.00 40.88 88 GLU A N 1
ATOM 713 C CA . GLU A 1 88 ? -30.971 24.713 -6.898 1.00 40.88 88 GLU A CA 1
ATOM 714 C C . GLU A 1 88 ? -30.115 25.094 -5.665 1.00 40.88 88 GLU A C 1
ATOM 716 O O . GLU A 1 88 ? -28.922 25.316 -5.847 1.00 40.88 88 GLU A O 1
ATOM 721 N N . ASP A 1 89 ? -30.631 25.085 -4.428 1.00 45.00 89 ASP A N 1
ATOM 722 C CA . ASP A 1 89 ? -29.947 25.679 -3.265 1.00 45.00 89 ASP A CA 1
ATOM 723 C C . ASP A 1 89 ? -29.677 24.781 -2.032 1.00 45.00 89 ASP A C 1
ATOM 725 O O . ASP A 1 89 ? -29.092 25.278 -1.074 1.00 45.00 89 ASP A O 1
ATOM 729 N N . SER A 1 90 ? -30.010 23.479 -1.984 1.00 50.16 90 SER A N 1
ATOM 730 C CA . SER A 1 90 ? -29.903 22.728 -0.700 1.00 50.16 90 SER A CA 1
ATOM 731 C C . SER A 1 90 ? -28.974 21.503 -0.645 1.00 50.16 90 SER A C 1
ATOM 733 O O . SER A 1 90 ? -28.540 21.132 0.445 1.00 50.16 90 SER A O 1
ATOM 735 N N . GLY A 1 91 ? -28.584 20.896 -1.772 1.00 45.06 91 GLY A N 1
ATOM 736 C CA . GLY A 1 91 ? -27.696 19.714 -1.771 1.00 45.06 91 GLY A CA 1
ATOM 737 C C . GLY A 1 91 ? -26.195 20.035 -1.833 1.00 45.06 91 GLY A C 1
ATOM 738 O O . GLY A 1 91 ? -25.384 19.430 -1.130 1.00 45.06 91 GLY A O 1
ATOM 739 N N . LEU A 1 92 ? -25.817 21.018 -2.657 1.00 41.38 92 LEU A N 1
ATOM 740 C CA . LEU A 1 92 ? -24.413 21.363 -2.918 1.00 41.38 92 LEU A CA 1
ATOM 741 C C . LEU A 1 92 ? -23.749 22.083 -1.727 1.00 41.38 92 LEU A C 1
ATOM 743 O O . LEU A 1 92 ? -22.550 21.927 -1.503 1.00 41.38 92 LEU A O 1
ATOM 747 N N . GLY A 1 93 ? -24.536 22.839 -0.949 1.00 48.56 93 GLY A N 1
ATOM 748 C CA . GLY A 1 93 ? -24.085 23.536 0.261 1.00 48.56 93 GLY A CA 1
ATOM 749 C C . GLY A 1 93 ? -23.719 22.574 1.395 1.00 48.56 93 GLY A C 1
ATOM 750 O O . GLY A 1 93 ? -22.599 22.632 1.898 1.00 48.56 93 GLY A O 1
ATOM 751 N N . LYS A 1 94 ? -24.602 21.613 1.715 1.00 52.00 94 LYS A N 1
ATOM 752 C CA . LYS A 1 94 ? -24.330 20.566 2.720 1.00 52.00 94 LYS A CA 1
ATOM 753 C C . LYS A 1 94 ? -23.158 19.668 2.302 1.00 52.00 94 LYS A C 1
ATOM 755 O O . LYS A 1 94 ? -22.313 19.327 3.124 1.00 52.00 94 LYS A O 1
ATOM 760 N N . ALA A 1 95 ? -23.043 19.342 1.010 1.00 52.47 95 ALA A N 1
ATOM 761 C CA . ALA A 1 95 ? -21.885 18.615 0.485 1.00 52.47 95 ALA A CA 1
ATOM 762 C C . ALA A 1 95 ? -20.572 19.381 0.726 1.00 52.47 95 ALA A C 1
ATOM 764 O O . ALA A 1 95 ? -19.595 18.790 1.181 1.00 52.47 95 ALA A O 1
ATOM 765 N N . ALA A 1 96 ? -20.550 20.695 0.474 1.00 53.50 96 ALA A N 1
ATOM 766 C CA . ALA A 1 96 ? -19.378 21.538 0.699 1.00 53.50 96 ALA A CA 1
ATOM 767 C C . ALA A 1 96 ? -18.986 21.637 2.185 1.00 53.50 96 ALA A C 1
ATOM 769 O O . ALA A 1 96 ? -17.795 21.568 2.494 1.00 53.50 96 ALA A O 1
ATOM 770 N N . GLU A 1 97 ? -19.955 21.735 3.099 1.00 55.28 97 GLU A N 1
ATOM 771 C CA . GLU A 1 97 ? -19.706 21.723 4.548 1.00 55.28 97 GLU A CA 1
ATOM 772 C C . GLU A 1 97 ? -19.115 20.392 5.016 1.00 55.28 97 GLU A C 1
ATOM 774 O O . GLU A 1 97 ? -18.117 20.381 5.741 1.00 55.28 97 GLU A O 1
ATOM 779 N N . VAL A 1 98 ? -19.642 19.266 4.529 1.00 57.69 98 VAL A N 1
ATOM 780 C CA . VAL A 1 98 ? -19.101 17.942 4.856 1.00 57.69 98 VAL A CA 1
ATOM 781 C C . VAL A 1 98 ? -17.696 17.759 4.273 1.00 57.69 98 VAL A C 1
ATOM 783 O O . VAL A 1 98 ? -16.791 17.328 4.989 1.00 57.69 98 VAL A O 1
ATOM 786 N N . VAL A 1 99 ? -17.458 18.155 3.015 1.00 56.06 99 VAL A N 1
ATOM 787 C CA . VAL A 1 99 ? -16.111 18.165 2.408 1.00 56.06 99 VAL A CA 1
ATOM 788 C C . VAL A 1 99 ? -15.147 18.980 3.268 1.00 56.06 99 VAL A C 1
ATOM 790 O O . VAL A 1 99 ? -14.003 18.572 3.482 1.00 56.06 99 VAL A O 1
ATOM 793 N N . GLN A 1 100 ? -15.587 20.137 3.763 1.00 60.12 100 GLN A N 1
ATOM 794 C CA . GLN A 1 100 ? -14.778 21.040 4.572 1.00 60.12 100 GLN A CA 1
ATOM 795 C C . GLN A 1 100 ? -14.482 20.461 5.964 1.00 60.12 100 GLN A C 1
ATOM 797 O O . GLN A 1 100 ? -13.325 20.502 6.387 1.00 60.12 100 GLN A O 1
ATOM 802 N N . ALA A 1 101 ? -15.467 19.849 6.626 1.00 56.34 101 ALA A N 1
ATOM 803 C CA . ALA A 1 101 ? -15.293 19.143 7.897 1.00 56.34 101 ALA A CA 1
ATOM 804 C C . ALA A 1 101 ? -14.334 17.947 7.762 1.00 56.34 101 ALA A C 1
ATOM 806 O O . ALA A 1 101 ? -13.415 17.774 8.562 1.00 56.34 101 ALA A O 1
ATOM 807 N N . LEU A 1 102 ? -14.465 17.162 6.691 1.00 53.97 102 LEU A N 1
ATOM 808 C CA . LEU A 1 102 ? -13.594 16.018 6.422 1.00 53.97 102 LEU A CA 1
ATOM 809 C C . LEU A 1 102 ? -12.173 16.426 6.029 1.00 53.97 102 LEU A C 1
ATOM 811 O O . LEU A 1 102 ? -11.216 15.768 6.429 1.00 53.97 102 LEU A O 1
ATOM 815 N N . THR A 1 103 ? -12.019 17.531 5.290 1.00 55.00 103 THR A N 1
ATOM 816 C CA . THR A 1 103 ? -10.702 18.121 4.994 1.00 55.00 103 THR A CA 1
ATOM 817 C C . THR A 1 103 ? -10.001 18.589 6.277 1.00 55.00 103 THR A C 1
ATOM 819 O O . THR A 1 103 ? -8.777 18.592 6.331 1.00 55.00 103 THR A O 1
ATOM 822 N N . ALA A 1 104 ? -10.748 18.972 7.318 1.00 55.66 104 ALA A N 1
ATOM 823 C CA . ALA A 1 104 ? -10.181 19.337 8.616 1.00 55.66 104 ALA A CA 1
ATOM 824 C C . ALA A 1 104 ? -9.792 18.112 9.470 1.00 55.66 104 ALA A C 1
ATOM 826 O O . ALA A 1 104 ? -8.839 18.190 10.245 1.00 55.66 104 ALA A O 1
ATOM 827 N N . LEU A 1 105 ? -10.502 16.987 9.320 1.00 51.22 105 LEU A N 1
ATOM 828 C CA . LEU A 1 105 ? -10.245 15.734 10.046 1.00 51.22 105 LEU A CA 1
ATOM 829 C C . LEU A 1 105 ? -9.117 14.893 9.436 1.00 51.22 105 LEU A C 1
ATOM 831 O O . LEU A 1 105 ? -8.408 14.189 10.155 1.00 51.22 105 LEU A O 1
ATOM 835 N N . LEU A 1 106 ? -8.943 14.957 8.116 1.00 52.03 106 LEU A N 1
ATOM 836 C CA . LEU A 1 106 ? -7.854 14.300 7.406 1.00 52.03 106 LEU A CA 1
ATOM 837 C C . LEU A 1 106 ? -6.761 15.339 7.134 1.00 52.03 106 LEU A C 1
ATOM 839 O O . LEU A 1 106 ? -6.890 16.101 6.174 1.00 52.03 106 LEU A O 1
ATOM 843 N N . PRO A 1 107 ? -5.682 15.403 7.941 1.00 49.81 107 PRO A N 1
ATOM 844 C CA . PRO A 1 107 ? -4.545 16.242 7.586 1.00 49.81 107 PRO A CA 1
ATOM 845 C C . PRO A 1 107 ? -4.055 15.847 6.190 1.00 49.81 107 PRO A C 1
ATOM 847 O O . PRO A 1 107 ? -4.124 14.661 5.847 1.00 49.81 107 PRO A O 1
ATOM 850 N N . ASP A 1 108 ? -3.541 16.821 5.424 1.00 52.06 108 ASP A N 1
ATOM 851 C CA . ASP A 1 108 ? -2.843 16.638 4.141 1.00 52.06 108 ASP A CA 1
ATOM 852 C C . ASP A 1 108 ? -1.660 15.670 4.324 1.00 52.06 108 ASP A C 1
ATOM 854 O O . ASP A 1 108 ? -0.491 16.038 4.432 1.00 52.06 108 ASP A O 1
ATOM 858 N N . SER A 1 109 ? -1.972 14.390 4.423 1.00 47.84 109 SER A N 1
ATOM 859 C CA . SER A 1 109 ? -1.041 13.322 4.708 1.00 47.84 109 SER A CA 1
ATOM 860 C C . SER A 1 109 ? -0.722 12.687 3.370 1.00 47.84 109 SER A C 1
ATOM 862 O O . SER A 1 109 ? -1.520 11.993 2.747 1.00 47.84 109 SER A O 1
ATOM 864 N N . ASN A 1 110 ? 0.477 12.996 2.883 1.00 47.19 110 ASN A N 1
ATOM 865 C CA . ASN A 1 110 ? 1.102 12.321 1.751 1.00 47.19 110 ASN A CA 1
ATOM 866 C C . ASN A 1 110 ? 0.290 12.334 0.437 1.00 47.19 110 ASN A C 1
ATOM 868 O O . ASN A 1 110 ? 0.373 11.390 -0.347 1.00 47.19 110 ASN A O 1
ATOM 872 N N . GLY A 1 111 ? -0.440 13.423 0.165 1.00 49.22 111 GLY A N 1
ATOM 873 C CA . GLY A 1 111 ? -0.942 13.746 -1.174 1.00 49.22 111 GLY A CA 1
ATOM 874 C C . GLY A 1 111 ? -2.388 13.364 -1.496 1.00 49.22 111 GLY A C 1
ATOM 875 O O . GLY A 1 111 ? -2.824 13.696 -2.597 1.00 49.22 111 GLY A O 1
ATOM 876 N N . LEU A 1 112 ? -3.134 12.739 -0.577 1.00 53.16 112 LEU A N 1
ATOM 877 C CA . LEU A 1 112 ? -4.561 12.452 -0.758 1.00 53.16 112 LEU A CA 1
ATOM 878 C C . LEU A 1 112 ? -5.404 13.611 -0.201 1.00 53.16 112 LEU A C 1
ATOM 880 O O . LEU A 1 112 ? -5.640 13.696 0.999 1.00 53.16 112 LEU A O 1
ATOM 884 N N . SER A 1 113 ? -5.840 14.525 -1.070 1.00 58.84 113 SER A N 1
ATOM 885 C CA . SER A 1 113 ? -6.743 15.608 -0.662 1.00 58.84 113 SER A CA 1
ATOM 886 C C . SER A 1 113 ? -8.185 15.112 -0.640 1.00 58.84 113 SER A C 1
ATOM 888 O O . SER A 1 113 ? -8.695 14.643 -1.659 1.00 58.84 113 SER A O 1
ATOM 890 N N . VAL A 1 114 ? -8.872 15.284 0.488 1.00 56.16 114 VAL A N 1
ATOM 891 C CA . VAL A 1 114 ? -10.302 14.955 0.619 1.00 56.16 114 VAL A CA 1
ATOM 892 C C . VAL A 1 114 ? -11.163 15.736 -0.366 1.00 56.16 114 VAL A C 1
ATOM 894 O O . VAL A 1 114 ? -12.122 15.204 -0.916 1.00 56.16 114 VAL A O 1
ATOM 897 N N . LYS A 1 115 ? -10.772 16.977 -0.677 1.00 55.00 115 LYS A N 1
ATOM 898 C CA . LYS A 1 115 ? -11.424 17.776 -1.720 1.00 55.00 115 LYS A CA 1
ATOM 899 C C . LYS A 1 115 ? -11.395 17.072 -3.075 1.00 55.00 115 LYS A C 1
ATOM 901 O O . LYS A 1 115 ? -12.377 17.120 -3.805 1.00 55.00 115 LYS A O 1
ATOM 906 N N . ASN A 1 116 ? -10.302 16.384 -3.403 1.00 57.03 116 ASN A N 1
ATOM 907 C CA . ASN A 1 116 ? -10.207 15.644 -4.658 1.00 57.03 116 ASN A CA 1
ATOM 908 C C . ASN A 1 116 ? -11.076 14.374 -4.635 1.00 57.03 116 ASN A C 1
ATOM 910 O O . ASN A 1 116 ? -11.564 13.992 -5.693 1.00 57.03 116 ASN A O 1
ATOM 914 N N . LEU A 1 117 ? -11.277 13.735 -3.469 1.00 59.06 117 LEU A N 1
ATOM 915 C CA . LEU A 1 117 ? -12.155 12.558 -3.314 1.00 59.06 117 LEU A CA 1
ATOM 916 C C . LEU A 1 117 ? -13.628 12.885 -3.620 1.00 59.06 117 LEU A C 1
ATOM 918 O O . LEU A 1 117 ? -14.358 12.022 -4.104 1.00 59.06 117 LEU A O 1
ATOM 922 N N . PHE A 1 118 ? -14.049 14.126 -3.357 1.00 53.22 118 PHE A N 1
ATOM 923 C CA . PHE A 1 118 ? -15.394 14.622 -3.666 1.00 53.22 118 PHE A CA 1
ATOM 924 C C . PHE A 1 118 ? -15.530 15.226 -5.066 1.00 53.22 118 PHE A C 1
ATOM 926 O O . PHE A 1 118 ? -16.569 15.066 -5.696 1.00 53.22 118 PHE A O 1
ATOM 933 N N . ASN A 1 119 ? -14.509 15.942 -5.547 1.00 52.16 119 ASN A N 1
ATOM 934 C CA . ASN A 1 119 ? -14.606 16.715 -6.790 1.00 52.16 119 ASN A CA 1
ATOM 935 C C . ASN A 1 119 ? -14.317 15.899 -8.059 1.00 52.16 119 ASN A C 1
ATOM 937 O O . ASN A 1 119 ? -14.716 16.315 -9.146 1.00 52.16 119 ASN A O 1
ATOM 941 N N . ASN A 1 120 ? -13.607 14.771 -7.953 1.00 53.47 120 ASN A N 1
ATOM 942 C CA . ASN A 1 120 ? -13.236 13.961 -9.111 1.00 53.47 120 ASN A CA 1
ATOM 943 C C . ASN A 1 120 ? -14.092 12.696 -9.183 1.00 53.47 120 ASN A C 1
ATOM 945 O O . ASN A 1 120 ? -14.065 11.869 -8.279 1.00 53.47 120 ASN A O 1
ATOM 949 N N . ALA A 1 121 ? -14.766 12.497 -10.314 1.00 52.16 121 ALA A N 1
ATOM 950 C CA . ALA A 1 121 ? -15.528 11.282 -10.602 1.00 52.16 121 ALA A CA 1
ATOM 951 C C . ALA A 1 121 ? -14.653 10.054 -10.959 1.00 52.16 121 ALA A C 1
ATOM 953 O O . ALA A 1 121 ? -15.194 8.996 -11.259 1.00 52.16 121 ALA A O 1
ATOM 954 N N . ALA A 1 122 ? -13.317 10.175 -10.972 1.00 64.25 122 ALA A N 1
ATOM 955 C CA . ALA A 1 122 ? -12.410 9.113 -11.419 1.00 64.25 122 ALA A CA 1
ATOM 956 C C . ALA A 1 122 ? -11.367 8.743 -10.349 1.00 64.25 122 ALA A C 1
ATOM 958 O O . ALA A 1 122 ? -10.374 9.453 -10.156 1.00 64.25 122 ALA A O 1
ATOM 959 N N . ASP A 1 123 ? -11.566 7.587 -9.712 1.00 75.50 123 ASP A N 1
ATOM 960 C CA . ASP A 1 123 ? -10.661 6.953 -8.739 1.00 75.50 123 ASP A CA 1
ATOM 961 C C . ASP A 1 123 ? -9.210 6.847 -9.250 1.00 75.50 123 ASP A C 1
ATOM 963 O O . ASP A 1 123 ? -8.253 7.068 -8.502 1.00 75.50 123 ASP A O 1
ATOM 967 N N . ALA A 1 124 ? -9.045 6.603 -10.552 1.00 77.69 124 ALA A N 1
ATOM 968 C CA . ALA A 1 124 ? -7.761 6.545 -11.247 1.00 77.69 124 ALA A CA 1
ATOM 969 C C . ALA A 1 124 ? -6.897 7.806 -11.051 1.00 77.69 124 ALA A C 1
ATOM 971 O O . ALA A 1 124 ? -5.702 7.705 -10.769 1.00 77.69 124 ALA A O 1
ATOM 972 N N . ILE A 1 125 ? -7.492 9.002 -11.151 1.00 75.44 125 ILE A N 1
ATOM 973 C CA . ILE A 1 125 ? -6.766 10.282 -11.047 1.00 75.44 125 ILE A CA 1
ATOM 974 C C . ILE A 1 125 ? -6.248 10.486 -9.622 1.00 75.44 125 ILE A C 1
ATOM 976 O O . ILE A 1 125 ? -5.119 10.930 -9.402 1.00 75.44 125 ILE A O 1
ATOM 980 N N . LEU A 1 126 ? -7.083 10.150 -8.641 1.00 75.69 126 LEU A N 1
ATOM 981 C CA . LEU A 1 126 ? -6.753 10.254 -7.225 1.00 75.69 126 LEU A CA 1
ATOM 982 C C . LEU A 1 126 ? -5.583 9.348 -6.868 1.00 75.69 126 LEU A C 1
ATOM 984 O O . LEU A 1 126 ? -4.583 9.818 -6.318 1.00 75.69 126 LEU A O 1
ATOM 988 N N . ILE A 1 127 ? -5.688 8.076 -7.243 1.00 81.62 127 ILE A N 1
ATOM 989 C CA . ILE A 1 127 ? -4.652 7.074 -7.009 1.00 81.62 127 ILE A CA 1
ATOM 990 C C . ILE A 1 127 ? -3.353 7.479 -7.716 1.00 81.62 127 ILE A C 1
ATOM 992 O O . ILE A 1 127 ? -2.297 7.476 -7.080 1.00 81.62 127 ILE A O 1
ATOM 996 N N . GLY A 1 128 ? -3.430 7.930 -8.972 1.00 83.50 128 GLY A N 1
ATOM 997 C CA . GLY A 1 128 ? -2.272 8.428 -9.714 1.00 83.50 128 GLY A CA 1
ATOM 998 C C . GLY A 1 128 ? -1.567 9.584 -9.004 1.00 83.50 128 GLY A C 1
ATOM 999 O O . GLY A 1 128 ? -0.364 9.516 -8.758 1.00 83.50 128 GLY A O 1
ATOM 1000 N N . SER A 1 129 ? -2.319 10.584 -8.532 1.00 79.00 129 SER A N 1
ATOM 1001 C CA . SER A 1 129 ? -1.757 11.756 -7.841 1.00 79.00 129 SER A CA 1
ATOM 1002 C C . SER A 1 129 ? -1.003 11.429 -6.540 1.00 79.00 129 SER A C 1
ATOM 1004 O O . SER A 1 129 ? -0.081 12.159 -6.157 1.00 79.00 129 SER A O 1
ATOM 1006 N N . VAL A 1 130 ? -1.381 10.341 -5.859 1.00 83.00 130 VAL A N 1
ATOM 1007 C CA . VAL A 1 130 ? -0.726 9.855 -4.634 1.00 83.00 130 VAL A CA 1
ATOM 1008 C C . VAL A 1 130 ? 0.508 9.026 -4.975 1.00 83.00 130 VAL A C 1
ATOM 1010 O O . VAL A 1 130 ? 1.570 9.226 -4.382 1.00 83.00 130 VAL A O 1
ATOM 1013 N N . VAL A 1 131 ? 0.378 8.107 -5.934 1.00 87.19 131 VAL A N 1
ATOM 1014 C CA . VAL A 1 131 ? 1.439 7.164 -6.305 1.00 87.19 131 VAL A CA 1
ATOM 1015 C C . VAL A 1 131 ? 2.589 7.879 -7.015 1.00 87.19 131 VAL A C 1
ATOM 1017 O O . VAL A 1 131 ? 3.750 7.664 -6.664 1.00 87.19 131 VAL A O 1
ATOM 1020 N N . GLU A 1 132 ? 2.294 8.769 -7.967 1.00 87.25 132 GLU A N 1
ATOM 1021 C CA . GLU A 1 132 ? 3.299 9.487 -8.763 1.00 87.25 132 GLU A CA 1
ATOM 1022 C C . GLU A 1 132 ? 4.296 10.262 -7.897 1.00 87.25 132 GLU A C 1
ATOM 1024 O O . GLU A 1 132 ? 5.492 10.270 -8.182 1.00 87.25 132 GLU A O 1
ATOM 1029 N N . LYS A 1 133 ? 3.827 10.861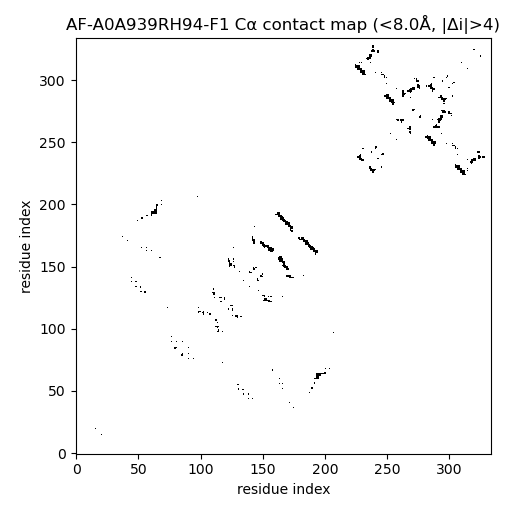 -6.795 1.00 85.56 133 LYS A N 1
ATOM 1030 C CA . LYS A 1 133 ? 4.665 11.642 -5.871 1.00 85.56 133 LYS A CA 1
ATOM 1031 C C . LYS A 1 133 ? 5.660 10.793 -5.076 1.00 85.56 133 LYS A C 1
ATOM 1033 O O . LYS A 1 133 ? 6.604 11.344 -4.515 1.00 85.56 133 LYS A O 1
ATOM 1038 N N . ARG A 1 134 ? 5.440 9.479 -4.982 1.00 88.00 134 ARG A N 1
ATOM 1039 C CA . ARG A 1 134 ? 6.283 8.557 -4.203 1.00 88.00 134 ARG A CA 1
ATOM 1040 C C . ARG A 1 134 ? 7.325 7.843 -5.052 1.00 88.00 134 ARG A C 1
ATOM 1042 O O . ARG A 1 134 ? 8.345 7.408 -4.520 1.00 88.00 134 ARG A O 1
ATOM 1049 N N . ILE A 1 135 ? 7.097 7.727 -6.360 1.00 92.69 135 ILE A N 1
ATOM 1050 C CA . ILE A 1 135 ? 8.029 7.041 -7.254 1.00 92.69 135 ILE A CA 1
ATOM 1051 C C . ILE A 1 135 ? 9.270 7.927 -7.473 1.00 92.69 135 ILE A C 1
ATOM 1053 O O . ILE A 1 135 ? 9.142 9.070 -7.910 1.00 92.69 135 ILE A O 1
ATOM 1057 N N . PRO A 1 136 ? 10.494 7.418 -7.225 1.00 93.25 136 PRO A N 1
ATOM 1058 C CA . PRO A 1 136 ? 11.716 8.186 -7.454 1.00 93.25 136 PRO A CA 1
ATOM 1059 C C . PRO A 1 136 ? 11.889 8.585 -8.925 1.00 93.25 136 PRO A C 1
ATOM 1061 O O . PRO A 1 136 ? 11.697 7.754 -9.818 1.00 93.25 136 PRO A O 1
ATOM 1064 N N . GLU A 1 137 ? 12.375 9.805 -9.187 1.00 91.44 137 GLU A N 1
ATOM 1065 C CA . GLU A 1 137 ? 12.628 10.294 -10.556 1.00 91.44 137 GLU A CA 1
ATOM 1066 C C . GLU A 1 137 ? 13.524 9.354 -11.377 1.00 91.44 137 GLU A C 1
ATOM 1068 O O . GLU A 1 137 ? 13.316 9.183 -12.576 1.00 91.44 137 GLU A O 1
ATOM 1073 N N . GLU A 1 138 ? 14.508 8.708 -10.742 1.00 91.19 138 GLU A N 1
ATOM 1074 C CA . GLU A 1 138 ? 15.385 7.724 -11.392 1.00 91.19 138 GLU A CA 1
ATOM 1075 C C . GLU A 1 138 ? 14.602 6.568 -12.026 1.00 91.19 138 GLU A C 1
ATOM 1077 O O . GLU A 1 138 ? 14.974 6.077 -13.089 1.00 91.19 138 GLU A O 1
ATOM 1082 N N . THR A 1 139 ? 13.507 6.155 -11.384 1.00 92.62 139 THR A N 1
ATOM 1083 C CA . THR A 1 139 ? 12.634 5.080 -11.866 1.00 92.62 139 THR A CA 1
ATOM 1084 C C . THR A 1 139 ? 11.694 5.599 -12.949 1.00 92.62 139 THR A C 1
ATOM 1086 O O . THR A 1 139 ? 11.554 4.960 -13.989 1.00 92.62 139 THR A O 1
ATOM 1089 N N . LEU A 1 140 ? 11.134 6.802 -12.771 1.00 92.06 140 LEU A N 1
ATOM 1090 C CA . LEU A 1 140 ? 10.305 7.464 -13.788 1.00 92.06 140 LEU A CA 1
ATOM 1091 C C . LEU A 1 140 ? 11.067 7.689 -15.099 1.00 92.06 140 LEU A C 1
ATOM 1093 O O . LEU A 1 140 ? 10.494 7.585 -16.178 1.00 92.06 140 LEU A O 1
ATOM 1097 N N . ARG A 1 141 ? 12.384 7.918 -15.041 1.00 90.75 141 ARG A N 1
ATOM 1098 C CA . ARG A 1 141 ? 13.229 8.029 -16.240 1.00 90.75 141 ARG A CA 1
ATOM 1099 C C . ARG A 1 141 ? 13.283 6.761 -17.079 1.00 90.75 141 ARG A C 1
ATOM 1101 O O . ARG A 1 141 ? 13.669 6.877 -18.237 1.00 90.75 141 ARG A O 1
ATOM 1108 N N . LEU A 1 142 ? 12.939 5.593 -16.537 1.00 91.19 142 LEU A N 1
ATOM 1109 C CA . LEU A 1 142 ? 12.875 4.319 -17.265 1.00 91.19 142 LEU A CA 1
ATOM 1110 C C . LEU A 1 142 ? 11.490 4.056 -17.868 1.00 91.19 142 LEU A C 1
ATOM 1112 O O . LEU A 1 142 ? 11.347 3.141 -18.678 1.00 91.19 142 LEU A O 1
ATOM 1116 N N . ILE A 1 143 ? 10.496 4.865 -17.505 1.00 92.69 143 ILE A N 1
ATOM 1117 C CA . ILE A 1 143 ? 9.139 4.797 -18.032 1.00 92.69 143 ILE A CA 1
ATOM 1118 C C . ILE A 1 143 ? 9.040 5.687 -19.278 1.00 92.69 143 ILE A C 1
ATOM 1120 O O . ILE A 1 143 ? 9.592 6.794 -19.343 1.00 92.69 143 ILE A O 1
ATOM 1124 N N . ASP A 1 144 ? 8.374 5.174 -20.304 1.00 91.62 144 ASP A N 1
ATOM 1125 C CA . ASP A 1 144 ? 7.997 5.932 -21.489 1.00 91.62 144 ASP A CA 1
ATOM 1126 C C . ASP A 1 144 ? 6.948 6.988 -21.112 1.00 91.62 144 ASP A C 1
ATOM 1128 O O . ASP A 1 144 ? 5.935 6.657 -20.511 1.00 91.62 144 ASP A O 1
ATOM 1132 N N . GLY A 1 145 ? 7.212 8.265 -21.393 1.00 88.75 145 GLY A N 1
ATOM 1133 C CA . GLY A 1 145 ? 6.377 9.380 -20.917 1.00 88.75 145 GLY A CA 1
ATOM 1134 C C . GLY A 1 145 ? 6.617 9.829 -19.463 1.00 88.75 145 GLY A C 1
ATOM 1135 O O . GLY A 1 145 ? 5.995 10.793 -19.020 1.00 88.75 145 GLY A O 1
ATOM 1136 N N . GLY A 1 146 ? 7.545 9.210 -18.721 1.00 90.69 146 GLY A N 1
ATOM 1137 C CA . GLY A 1 146 ? 7.858 9.618 -17.345 1.00 90.69 146 GLY A CA 1
ATOM 1138 C C . GLY A 1 146 ? 6.694 9.376 -16.377 1.00 90.69 146 GLY A C 1
ATOM 1139 O O . GLY A 1 146 ? 6.102 8.302 -16.395 1.00 90.69 146 GLY A O 1
ATOM 1140 N N . SER A 1 147 ? 6.357 10.362 -15.536 1.00 87.75 147 SER A N 1
ATOM 1141 C CA . SER A 1 147 ? 5.187 10.274 -14.642 1.00 87.75 147 SER A CA 1
ATOM 1142 C C . SER A 1 147 ? 3.872 10.182 -15.415 1.00 87.75 147 SER A C 1
ATOM 1144 O O . SER A 1 147 ? 3.053 9.330 -15.104 1.00 87.75 147 SER A O 1
ATOM 1146 N N . GLY A 1 148 ? 3.713 10.967 -16.486 1.00 87.06 148 GLY A N 1
ATOM 1147 C CA . GLY A 1 148 ? 2.516 10.937 -17.336 1.00 87.06 148 GLY A CA 1
ATOM 1148 C C . GLY A 1 148 ? 2.363 9.665 -18.180 1.00 87.06 148 GLY A C 1
ATOM 1149 O O . GLY A 1 148 ? 1.376 9.525 -18.893 1.00 87.06 148 GLY A O 1
ATOM 1150 N N . GLY A 1 149 ? 3.341 8.755 -18.130 1.00 90.81 149 GLY A N 1
ATOM 1151 C CA . GLY A 1 149 ? 3.276 7.430 -18.747 1.00 90.81 149 GLY A CA 1
ATOM 1152 C C . GLY A 1 149 ? 2.643 6.350 -17.869 1.00 90.81 149 GLY A C 1
ATOM 1153 O O . GLY A 1 149 ? 2.497 5.214 -18.322 1.00 90.81 149 GLY A O 1
ATOM 1154 N N . LEU A 1 150 ? 2.310 6.678 -16.618 1.00 92.38 150 LEU A N 1
ATOM 1155 C CA . LEU A 1 150 ? 1.600 5.799 -15.697 1.00 92.38 150 LEU A CA 1
ATOM 1156 C C . LEU A 1 150 ? 0.090 5.954 -15.922 1.00 92.38 150 LEU A C 1
ATOM 1158 O O . LEU A 1 150 ? -0.454 7.039 -15.740 1.00 92.38 150 LEU A O 1
ATOM 1162 N N . SER A 1 151 ? -0.594 4.874 -16.296 1.00 92.69 151 SER A N 1
ATOM 1163 C CA . SER A 1 151 ? -2.060 4.820 -16.323 1.00 92.69 151 SER A CA 1
ATOM 1164 C C . SER A 1 151 ? -2.587 4.091 -15.092 1.00 92.69 151 SER A C 1
ATOM 1166 O O . SER A 1 151 ? -2.020 3.084 -14.659 1.00 92.69 151 SER A O 1
ATOM 1168 N N . PHE A 1 152 ? -3.691 4.609 -14.552 1.00 90.06 152 PHE A N 1
ATOM 1169 C CA . PHE A 1 152 ? -4.413 4.047 -13.413 1.00 90.06 152 PHE A CA 1
ATOM 1170 C C . PHE A 1 152 ? -5.877 3.727 -13.735 1.00 90.06 152 PHE A C 1
ATOM 1172 O O . PHE A 1 152 ? -6.656 3.498 -12.814 1.00 90.06 152 PHE A O 1
ATOM 1179 N N . ASP A 1 153 ? -6.259 3.697 -15.015 1.00 85.38 153 ASP A N 1
ATOM 1180 C CA . ASP A 1 153 ? -7.661 3.693 -15.467 1.00 85.38 153 ASP A CA 1
ATOM 1181 C C . ASP A 1 153 ? -8.491 2.504 -14.953 1.00 85.38 153 ASP A C 1
ATOM 1183 O O . ASP A 1 153 ? -9.704 2.609 -14.812 1.00 85.38 153 ASP A O 1
ATOM 1187 N N . GLY A 1 154 ? -7.846 1.375 -14.648 1.00 83.31 154 GLY A N 1
ATOM 1188 C CA . GLY A 1 154 ? -8.495 0.194 -14.067 1.00 83.31 154 GLY A CA 1
ATOM 1189 C C . GLY A 1 154 ? -8.537 0.170 -12.536 1.00 83.31 154 GLY A C 1
ATOM 1190 O O . GLY A 1 154 ? -8.815 -0.884 -11.968 1.00 83.31 154 GLY A O 1
ATOM 1191 N N . SER A 1 155 ? -8.164 1.263 -11.870 1.00 86.56 155 SER A N 1
ATOM 1192 C CA . SER A 1 155 ? -8.126 1.345 -10.409 1.00 86.56 155 SER A CA 1
ATOM 1193 C C . SER A 1 155 ? -9.461 1.813 -9.838 1.00 86.56 155 SER A C 1
ATOM 1195 O O . SER A 1 155 ? -10.070 2.744 -10.358 1.00 86.56 155 SER A O 1
ATOM 1197 N N . GLU A 1 156 ? -9.861 1.217 -8.722 1.00 83.38 156 GLU A N 1
ATOM 1198 C CA . GLU A 1 156 ? -11.087 1.522 -7.988 1.00 83.38 156 GLU A CA 1
ATOM 1199 C C . GLU A 1 156 ? -10.718 1.773 -6.527 1.00 83.38 156 GLU A C 1
ATOM 1201 O O . GLU A 1 156 ? -10.034 0.955 -5.902 1.00 83.38 156 GLU A O 1
ATOM 1206 N N . LEU A 1 157 ? -11.160 2.904 -5.977 1.00 77.50 157 LEU A N 1
ATOM 1207 C CA . LEU A 1 157 ? -10.921 3.230 -4.578 1.00 77.50 157 LEU A CA 1
ATOM 1208 C C . LEU A 1 157 ? -11.742 2.309 -3.690 1.00 77.50 157 LEU A C 1
ATOM 1210 O O . LEU A 1 157 ? -11.164 1.708 -2.808 1.00 77.50 157 LEU A O 1
ATOM 1214 N N . PHE A 1 158 ? -13.038 2.132 -3.939 1.00 75.81 158 PHE A N 1
ATOM 1215 C CA . PHE A 1 158 ? -13.881 1.226 -3.157 1.00 75.81 158 PHE A CA 1
ATOM 1216 C C . PHE A 1 158 ? -14.680 0.300 -4.067 1.00 75.81 158 PHE A C 1
ATOM 1218 O O . PHE A 1 158 ? -15.579 0.736 -4.780 1.00 75.81 158 PHE A O 1
ATOM 1225 N N . ASP A 1 159 ? -14.390 -0.996 -3.989 1.00 73.44 159 ASP A N 1
ATOM 1226 C CA . ASP A 1 159 ? -15.254 -2.019 -4.567 1.00 73.44 159 ASP A CA 1
ATOM 1227 C C . ASP A 1 159 ? -16.344 -2.491 -3.583 1.00 73.44 159 ASP A C 1
ATOM 1229 O O . ASP A 1 159 ? -16.343 -2.178 -2.387 1.00 73.44 159 ASP A O 1
ATOM 1233 N N . ARG A 1 160 ? -17.278 -3.312 -4.082 1.00 70.31 160 ARG A N 1
ATOM 1234 C CA . ARG A 1 160 ? -18.397 -3.866 -3.291 1.00 70.31 160 ARG A CA 1
ATOM 1235 C C . ARG A 1 160 ? -17.957 -4.694 -2.076 1.00 70.31 160 ARG A C 1
ATOM 1237 O O . ARG A 1 160 ? -18.754 -4.912 -1.169 1.00 70.31 160 ARG A O 1
ATOM 1244 N N . GLU A 1 161 ? -16.719 -5.183 -2.053 1.00 75.88 161 GLU A N 1
ATOM 1245 C CA . GLU A 1 161 ? -16.159 -5.998 -0.969 1.00 75.88 161 GLU A CA 1
ATOM 1246 C C . GLU A 1 161 ? -15.312 -5.172 0.016 1.00 75.88 161 GLU A C 1
ATOM 1248 O O . GLU A 1 161 ? -14.638 -5.751 0.881 1.00 75.88 161 GLU A O 1
ATOM 1253 N N . LYS A 1 162 ? -15.371 -3.834 -0.088 1.00 78.56 162 LYS A N 1
ATOM 1254 C CA . LYS A 1 162 ? -14.568 -2.876 0.685 1.00 78.56 162 LYS A CA 1
ATOM 1255 C C . LYS A 1 162 ? -13.075 -3.091 0.475 1.00 78.56 162 LYS A C 1
ATOM 1257 O O . LYS A 1 162 ? -12.281 -3.119 1.426 1.00 78.56 162 LYS A O 1
ATOM 1262 N N . CYS A 1 163 ? -12.688 -3.265 -0.780 1.00 83.69 163 CYS A N 1
ATOM 1263 C CA . CYS A 1 163 ? -11.301 -3.332 -1.189 1.00 83.69 163 CYS A CA 1
ATOM 1264 C C . CYS A 1 163 ? -10.930 -2.163 -2.103 1.00 83.69 163 CYS A C 1
ATOM 1266 O O . CYS A 1 163 ? -11.696 -1.749 -2.967 1.00 83.69 163 CYS A O 1
ATOM 1268 N N . LEU A 1 164 ? -9.710 -1.680 -1.897 1.00 87.56 164 LEU A N 1
ATOM 1269 C CA . LEU A 1 164 ? -8.962 -0.828 -2.800 1.00 87.56 164 LEU A CA 1
ATOM 1270 C C . LEU A 1 164 ? -8.327 -1.703 -3.878 1.00 87.56 164 LEU A C 1
ATOM 1272 O O . LEU A 1 164 ? -7.533 -2.597 -3.557 1.00 87.56 164 LEU A O 1
ATOM 1276 N N . ASN A 1 165 ? -8.628 -1.413 -5.139 1.00 89.94 165 ASN A N 1
ATOM 1277 C CA . ASN A 1 165 ? -8.032 -2.051 -6.305 1.00 89.94 165 ASN A CA 1
ATOM 1278 C C . ASN A 1 165 ? -7.151 -1.026 -7.022 1.00 89.94 165 ASN A C 1
ATOM 1280 O O . ASN A 1 165 ? -7.648 -0.042 -7.554 1.00 89.94 165 ASN A O 1
ATOM 1284 N N . ILE A 1 166 ? -5.837 -1.247 -7.068 1.00 91.94 166 ILE A N 1
ATOM 1285 C CA . ILE A 1 166 ? -4.931 -0.400 -7.854 1.00 91.94 166 ILE A CA 1
ATOM 1286 C C . ILE A 1 166 ? -4.409 -1.206 -9.036 1.00 91.94 166 ILE A C 1
ATOM 1288 O O . ILE A 1 166 ? -3.763 -2.244 -8.860 1.00 91.94 166 ILE A O 1
ATOM 1292 N N . VAL A 1 167 ? -4.665 -0.697 -10.237 1.00 92.81 167 VAL A N 1
ATOM 1293 C CA . VAL A 1 167 ? -4.130 -1.196 -11.502 1.00 92.81 167 VAL A CA 1
ATOM 1294 C C . VAL A 1 167 ? -3.234 -0.111 -12.075 1.00 92.81 167 VAL A C 1
ATOM 1296 O O . VAL A 1 167 ? -3.712 0.963 -12.406 1.00 92.81 167 VAL A O 1
ATOM 1299 N N . CYS A 1 168 ? -1.936 -0.386 -12.172 1.00 95.31 168 CYS A N 1
ATOM 1300 C CA . CYS A 1 168 ? -0.955 0.540 -12.726 1.00 95.31 168 CYS A CA 1
ATOM 1301 C C . CYS A 1 168 ? -0.362 -0.049 -14.007 1.00 95.31 168 CYS A C 1
ATOM 1303 O O . CYS A 1 168 ? 0.256 -1.118 -13.971 1.00 95.31 168 CYS A O 1
ATOM 1305 N N . GLU A 1 169 ? -0.552 0.641 -15.127 1.00 95.25 169 GLU A N 1
ATOM 1306 C CA . GLU A 1 169 ? -0.072 0.236 -16.448 1.00 95.25 169 GLU A CA 1
ATOM 1307 C C . GLU A 1 169 ? 0.948 1.238 -16.975 1.00 95.25 169 GLU A C 1
ATOM 1309 O O . GLU A 1 169 ? 0.720 2.445 -16.952 1.00 95.25 169 GLU A O 1
ATOM 1314 N N . TYR A 1 170 ? 2.089 0.744 -17.451 1.00 95.44 170 TYR A N 1
ATOM 1315 C CA . TYR A 1 170 ? 3.139 1.586 -18.017 1.00 95.44 170 TYR A CA 1
ATOM 1316 C C . TYR A 1 170 ? 4.016 0.815 -18.998 1.00 95.44 170 TYR A C 1
ATOM 1318 O O . TYR A 1 170 ? 3.942 -0.407 -19.128 1.00 95.44 170 TYR A O 1
ATOM 1326 N N . LYS A 1 171 ? 4.876 1.543 -19.709 1.00 94.56 171 LYS A N 1
ATOM 1327 C CA . LYS A 1 171 ? 5.817 0.981 -20.678 1.00 94.56 171 LYS A CA 1
ATOM 1328 C C . LYS A 1 171 ? 7.244 1.318 -20.272 1.00 94.56 171 LYS A C 1
ATOM 1330 O O . LYS A 1 171 ? 7.575 2.486 -20.099 1.00 94.56 171 LYS A O 1
ATOM 1335 N N . LEU A 1 172 ? 8.100 0.311 -20.124 1.00 92.38 172 LEU A N 1
ATOM 1336 C CA . LEU A 1 172 ? 9.529 0.507 -19.877 1.00 92.38 172 LEU A CA 1
ATOM 1337 C C . LEU A 1 172 ? 10.261 0.726 -21.198 1.00 92.38 172 LEU A C 1
ATOM 1339 O O . LEU A 1 172 ? 10.072 -0.047 -22.136 1.00 92.38 172 LEU A O 1
ATOM 1343 N N . LYS A 1 173 ? 11.137 1.730 -21.258 1.00 89.38 173 LYS A N 1
ATOM 1344 C CA . LYS A 1 173 ? 12.025 1.956 -22.408 1.00 89.38 173 LYS A CA 1
ATOM 1345 C C . LYS A 1 173 ? 13.409 1.367 -22.167 1.00 89.38 173 LYS A C 1
ATOM 1347 O O . LYS A 1 173 ? 13.916 1.349 -21.043 1.00 89.38 173 LYS A O 1
ATOM 1352 N N . LEU A 1 174 ? 14.060 0.929 -23.242 1.00 82.94 174 LEU A N 1
ATOM 1353 C CA . LEU A 1 174 ? 15.449 0.487 -23.171 1.00 82.94 174 LEU A CA 1
ATOM 1354 C C . LEU A 1 174 ? 16.378 1.670 -22.829 1.00 82.94 174 LEU A C 1
ATOM 1356 O O . LEU A 1 174 ? 16.383 2.677 -23.539 1.00 82.94 174 LEU A O 1
ATOM 1360 N N . PRO A 1 175 ? 17.248 1.548 -21.813 1.00 71.94 175 PRO A N 1
ATOM 1361 C CA . PRO A 1 175 ? 18.135 2.629 -21.362 1.00 71.94 175 PRO A CA 1
ATOM 1362 C C . PRO A 1 175 ? 19.336 2.902 -22.296 1.00 71.94 175 PRO A C 1
ATOM 1364 O O . PRO A 1 175 ? 20.287 3.569 -21.897 1.00 71.94 175 PRO A O 1
ATOM 1367 N N . LEU A 1 176 ? 19.323 2.383 -23.529 1.00 68.88 176 LEU A N 1
ATOM 1368 C CA . LEU A 1 176 ? 20.424 2.508 -24.493 1.00 68.88 176 LEU A CA 1
ATOM 1369 C C . LEU A 1 176 ? 20.227 3.601 -25.539 1.00 68.88 176 LEU A C 1
ATOM 1371 O O . LEU A 1 176 ? 21.184 3.927 -26.234 1.00 68.88 176 LEU A O 1
ATOM 1375 N N . GLY A 1 177 ? 19.003 4.097 -25.742 1.00 66.62 177 GLY A N 1
ATOM 1376 C CA . GLY A 1 177 ? 18.689 5.018 -26.844 1.00 66.62 177 GLY A CA 1
ATOM 1377 C C . GLY A 1 177 ? 18.931 4.459 -28.260 1.00 66.62 177 GLY A C 1
ATOM 1378 O O . GLY A 1 177 ? 18.544 5.099 -29.228 1.00 66.62 177 GLY A O 1
ATOM 1379 N N . LEU A 1 178 ? 19.535 3.269 -28.399 1.00 69.69 178 LEU A N 1
ATOM 1380 C CA . LEU A 1 178 ? 19.818 2.594 -29.672 1.00 69.69 178 LEU A CA 1
ATOM 1381 C C . LEU A 1 178 ? 18.548 2.089 -30.365 1.00 69.69 178 LEU A C 1
ATOM 1383 O O . LEU A 1 178 ? 18.514 1.986 -31.586 1.00 69.69 178 LEU A O 1
ATOM 1387 N N . PHE A 1 179 ? 17.516 1.781 -29.580 1.00 73.50 179 PHE A N 1
ATOM 1388 C CA . PHE A 1 179 ? 16.216 1.319 -30.055 1.00 73.50 179 PHE A CA 1
ATOM 1389 C C . PHE A 1 179 ? 15.115 2.043 -29.268 1.00 73.50 179 PHE A C 1
ATOM 1391 O O . PHE A 1 179 ? 14.558 1.464 -28.334 1.00 73.50 179 PHE A O 1
ATOM 1398 N N . PRO A 1 180 ? 14.849 3.325 -29.575 1.00 71.81 180 PRO A N 1
ATOM 1399 C CA . PRO A 1 180 ? 13.891 4.137 -28.823 1.00 71.81 180 PRO A CA 1
ATOM 1400 C C . PRO A 1 180 ? 12.458 3.593 -28.911 1.00 71.81 180 PRO A C 1
ATOM 1402 O O . PRO A 1 180 ? 11.683 3.782 -27.982 1.00 71.81 180 PRO A O 1
ATOM 1405 N N . ASP A 1 181 ? 12.140 2.860 -29.978 1.00 80.81 181 ASP A N 1
ATOM 1406 C CA . ASP A 1 181 ? 10.795 2.336 -30.231 1.00 80.81 181 ASP A CA 1
ATOM 1407 C C . ASP A 1 181 ? 10.494 1.029 -29.477 1.00 80.81 181 ASP A C 1
ATOM 1409 O O . ASP A 1 181 ? 9.344 0.591 -29.416 1.00 80.81 181 ASP A O 1
ATOM 1413 N N . ILE A 1 182 ? 11.514 0.372 -28.906 1.00 84.50 182 ILE A N 1
ATOM 1414 C CA . ILE A 1 182 ? 11.311 -0.873 -28.162 1.00 84.50 182 ILE A CA 1
ATOM 1415 C C . ILE A 1 182 ? 10.897 -0.530 -26.736 1.00 84.50 182 ILE A C 1
ATOM 1417 O O . ILE A 1 182 ? 11.700 -0.063 -25.921 1.00 84.50 182 ILE A O 1
ATOM 1421 N N . THR A 1 183 ? 9.639 -0.837 -26.438 1.00 89.75 183 THR A N 1
ATOM 1422 C CA . THR A 1 183 ? 9.054 -0.705 -25.110 1.00 89.75 183 THR A CA 1
ATOM 1423 C C . THR A 1 183 ? 8.547 -2.046 -24.594 1.00 89.75 183 THR A C 1
ATOM 1425 O O . THR A 1 183 ? 8.146 -2.918 -25.366 1.00 89.75 183 THR A O 1
ATOM 1428 N N . ILE A 1 184 ? 8.578 -2.219 -23.275 1.00 90.81 184 ILE A N 1
ATOM 1429 C CA . ILE A 1 184 ? 8.069 -3.410 -22.592 1.00 90.81 184 ILE A CA 1
ATOM 1430 C C . ILE A 1 184 ? 6.838 -2.983 -21.786 1.00 90.81 184 ILE A C 1
ATOM 1432 O O . ILE A 1 184 ? 6.998 -2.213 -20.836 1.00 90.81 184 ILE A O 1
ATOM 1436 N N . PRO A 1 185 ? 5.620 -3.417 -22.156 1.00 94.19 185 PRO A N 1
ATOM 1437 C CA . PRO A 1 185 ? 4.426 -3.120 -21.376 1.00 94.19 185 PRO A CA 1
ATOM 1438 C C . PRO A 1 185 ? 4.446 -3.908 -20.062 1.00 94.19 185 PRO A C 1
ATOM 1440 O O . PRO A 1 185 ? 4.709 -5.112 -20.058 1.00 94.19 185 PRO A O 1
ATOM 1443 N N . VAL A 1 186 ? 4.155 -3.226 -18.959 1.00 95.38 186 VAL A N 1
ATOM 1444 C CA . VAL A 1 186 ? 4.093 -3.794 -17.612 1.00 95.38 186 VAL A CA 1
ATOM 1445 C C . VAL A 1 186 ? 2.780 -3.378 -16.957 1.00 95.38 186 VAL A C 1
ATOM 1447 O O . VAL A 1 186 ? 2.369 -2.221 -17.044 1.00 95.38 186 VAL A O 1
ATOM 1450 N N . THR A 1 187 ? 2.143 -4.326 -16.273 1.00 95.69 187 THR A N 1
ATOM 1451 C CA . THR A 1 187 ? 0.914 -4.100 -15.511 1.00 95.69 187 THR A CA 1
ATOM 1452 C C . THR A 1 187 ? 1.098 -4.631 -14.096 1.00 95.69 187 THR A C 1
ATOM 1454 O O . THR A 1 187 ? 1.339 -5.823 -13.905 1.00 95.69 187 THR A O 1
ATOM 1457 N N . HIS A 1 188 ? 0.928 -3.762 -13.103 1.00 95.12 188 HIS A N 1
ATOM 1458 C CA . HIS A 1 188 ? 0.847 -4.142 -11.693 1.00 95.12 188 HIS A CA 1
ATOM 1459 C C . HIS A 1 188 ? -0.598 -4.091 -11.230 1.00 95.12 188 HIS A C 1
ATOM 1461 O O . HIS A 1 188 ? -1.306 -3.124 -11.500 1.00 95.12 188 HIS A O 1
ATOM 1467 N N . LYS A 1 189 ? -1.031 -5.126 -10.511 1.00 94.62 189 LYS A N 1
ATOM 1468 C CA . LYS A 1 189 ? -2.363 -5.195 -9.907 1.00 94.62 189 LYS A CA 1
ATOM 1469 C C . LYS A 1 189 ? -2.217 -5.541 -8.441 1.00 94.62 189 LYS A C 1
ATOM 1471 O O . LYS A 1 189 ? -1.648 -6.581 -8.111 1.00 94.62 189 LYS A O 1
ATOM 1476 N N . ILE A 1 190 ? -2.730 -4.679 -7.577 1.00 93.38 190 ILE A N 1
ATOM 1477 C CA . ILE A 1 190 ? -2.755 -4.913 -6.137 1.00 93.38 190 ILE A CA 1
ATOM 1478 C C . ILE A 1 190 ? -4.159 -4.680 -5.597 1.00 93.38 190 ILE A C 1
ATOM 1480 O O . ILE A 1 190 ? -4.885 -3.807 -6.067 1.00 93.38 190 ILE A O 1
ATOM 1484 N N . ARG A 1 191 ? -4.526 -5.481 -4.598 1.00 92.25 191 ARG A N 1
ATOM 1485 C CA . ARG A 1 191 ? -5.825 -5.432 -3.934 1.00 92.25 191 ARG A CA 1
ATOM 1486 C C . ARG A 1 191 ? -5.616 -5.416 -2.432 1.00 92.25 191 ARG A C 1
ATOM 1488 O O . ARG A 1 191 ? -4.926 -6.286 -1.902 1.00 92.25 191 ARG A O 1
ATOM 1495 N N . PHE A 1 192 ? -6.206 -4.438 -1.760 1.00 89.44 192 PHE A N 1
ATOM 1496 C CA . PHE A 1 192 ? -6.110 -4.265 -0.315 1.00 89.44 192 PHE A CA 1
ATOM 1497 C C . PHE A 1 192 ? -7.496 -4.115 0.279 1.00 89.44 192 PHE A C 1
ATOM 1499 O O . PHE A 1 192 ? -8.301 -3.340 -0.214 1.00 89.44 192 PHE A O 1
ATOM 1506 N N . ARG A 1 193 ? -7.779 -4.823 1.369 1.00 86.62 193 ARG A N 1
ATOM 1507 C CA . ARG A 1 193 ? -8.996 -4.578 2.144 1.00 86.62 193 ARG A CA 1
ATOM 1508 C C . ARG A 1 193 ? -8.805 -3.344 3.023 1.00 86.62 193 ARG A C 1
ATOM 1510 O O . ARG A 1 193 ? -7.762 -3.209 3.662 1.00 86.62 193 ARG A O 1
ATOM 1517 N N . TYR A 1 194 ? -9.811 -2.477 3.061 1.00 83.81 194 TYR A N 1
ATOM 1518 C CA . TYR A 1 194 ? -9.812 -1.319 3.947 1.00 83.81 194 TYR A CA 1
ATOM 1519 C C . TYR A 1 194 ? -9.808 -1.721 5.417 1.00 83.81 194 TYR A C 1
ATOM 1521 O O . TYR A 1 194 ? -10.413 -2.722 5.809 1.00 83.81 194 TYR A O 1
ATOM 1529 N N . PHE A 1 195 ? -9.155 -0.903 6.242 1.00 78.31 195 PHE A N 1
ATOM 1530 C CA . PHE A 1 195 ? -9.299 -1.010 7.683 1.00 78.31 195 PHE A CA 1
ATOM 1531 C C . PHE A 1 195 ? -10.619 -0.366 8.115 1.00 78.31 195 PHE A C 1
ATOM 1533 O O . PHE A 1 195 ? -10.785 0.851 8.045 1.00 78.31 195 PHE A O 1
ATOM 1540 N N . THR A 1 196 ? -11.559 -1.186 8.575 1.00 68.56 196 THR A N 1
ATOM 1541 C CA . THR A 1 196 ? -12.857 -0.739 9.088 1.00 68.56 196 THR A CA 1
ATOM 1542 C C . THR A 1 196 ? -12.762 -0.547 10.603 1.00 68.56 196 THR A C 1
ATOM 1544 O O . THR A 1 196 ? -13.102 -1.443 11.375 1.00 68.56 196 THR A O 1
ATOM 1547 N N . GLY A 1 197 ? -12.231 0.595 11.037 1.00 60.38 197 GLY A N 1
ATOM 1548 C CA . GLY A 1 197 ? -12.323 1.032 12.434 1.00 60.38 197 GLY A CA 1
ATOM 1549 C C . GLY A 1 197 ? -13.717 1.593 12.741 1.00 60.38 197 GLY A C 1
ATOM 1550 O O . GLY A 1 197 ? -14.343 2.197 11.873 1.00 60.38 197 GLY A O 1
ATOM 1551 N N . THR A 1 198 ? -14.221 1.398 13.959 1.00 56.25 198 THR A N 1
ATOM 1552 C CA . THR A 1 198 ? -15.583 1.794 14.371 1.00 56.25 198 THR A CA 1
ATOM 1553 C C . THR A 1 198 ? -15.730 3.274 14.755 1.00 56.25 198 THR A C 1
ATOM 1555 O O . THR A 1 198 ? -16.846 3.785 14.742 1.00 56.25 198 THR A O 1
ATOM 1558 N N . GLU A 1 199 ? -14.638 3.988 15.049 1.00 54.31 199 GLU A N 1
ATOM 1559 C CA . GLU A 1 199 ? -14.696 5.297 15.730 1.00 54.31 199 GLU A CA 1
ATOM 1560 C C . GLU A 1 199 ? -15.131 6.490 14.859 1.00 54.31 199 GLU A C 1
ATOM 1562 O O . GLU A 1 199 ? -15.635 7.485 15.377 1.00 54.31 199 GLU A O 1
ATOM 1567 N N . VAL A 1 200 ? -14.984 6.425 13.533 1.00 54.00 200 VAL A N 1
ATOM 1568 C CA . VAL A 1 200 ? -15.275 7.590 12.668 1.00 54.00 200 VAL A CA 1
ATOM 1569 C C . VAL A 1 200 ? -16.752 7.659 12.265 1.00 54.00 200 VAL A C 1
ATOM 1571 O O . VAL A 1 200 ? -17.287 8.744 12.041 1.00 54.00 200 VAL A O 1
ATOM 1574 N N . LYS A 1 201 ? -17.458 6.518 12.250 1.00 53.91 201 LYS A N 1
ATOM 1575 C CA . LYS A 1 201 ? -18.903 6.468 11.958 1.00 53.91 201 LYS A CA 1
ATOM 1576 C C . LYS A 1 201 ? -19.735 7.238 12.990 1.00 53.91 201 LYS A C 1
ATOM 1578 O O . LYS A 1 201 ? -20.789 7.757 12.638 1.00 53.91 201 LYS A O 1
ATOM 1583 N N . SER A 1 202 ? -19.265 7.345 14.236 1.00 52.50 202 SER A N 1
ATOM 1584 C CA . SER A 1 202 ? -19.895 8.187 15.265 1.00 52.50 202 SER A CA 1
ATOM 1585 C C . SER A 1 202 ? -19.759 9.679 14.976 1.00 52.50 202 SER A C 1
ATOM 1587 O O . SER A 1 202 ? -20.743 10.392 15.116 1.00 52.50 202 SER A O 1
ATOM 1589 N N . LEU A 1 203 ? -18.593 10.133 14.507 1.00 51.09 203 LEU A N 1
ATOM 1590 C CA . LEU A 1 203 ? -18.348 11.553 14.218 1.00 51.09 203 LEU A CA 1
ATOM 1591 C C . LEU A 1 203 ? -19.105 12.034 12.974 1.00 51.09 203 LEU A C 1
ATOM 1593 O O . LEU A 1 203 ? -19.538 13.176 12.912 1.00 51.09 203 LEU A O 1
ATOM 1597 N N . LEU A 1 204 ? -19.300 11.161 11.980 1.00 50.59 204 LEU A N 1
ATOM 1598 C CA . LEU A 1 204 ? -20.066 11.510 10.777 1.00 50.59 204 LEU A CA 1
ATOM 1599 C C . LEU A 1 204 ? -21.583 11.493 10.995 1.00 50.59 204 LEU A C 1
ATOM 1601 O O . LEU A 1 204 ? -22.289 12.204 10.285 1.00 50.59 204 LEU A O 1
ATOM 1605 N N . LYS A 1 205 ? -22.087 10.753 11.993 1.00 52.00 205 LYS A N 1
ATOM 1606 C CA . LYS A 1 205 ? -23.498 10.850 12.401 1.00 52.00 205 LYS A CA 1
ATOM 1607 C C . LYS A 1 205 ? -23.836 12.251 12.912 1.00 52.00 205 LYS A C 1
ATOM 1609 O O . LYS A 1 205 ? -24.869 12.769 12.520 1.00 52.00 205 LYS A O 1
ATOM 1614 N N . GLU A 1 206 ? -22.949 12.870 13.690 1.00 47.41 206 GLU A N 1
ATOM 1615 C CA . GLU A 1 206 ? -23.161 14.220 14.239 1.00 47.41 206 GLU A CA 1
ATOM 1616 C C . GLU A 1 206 ? -23.216 15.306 13.154 1.00 47.41 206 GLU A C 1
ATOM 1618 O O . GLU A 1 206 ? -23.975 16.252 13.284 1.00 47.41 206 GLU A O 1
ATOM 1623 N N . VAL A 1 207 ? -22.469 15.158 12.053 1.00 45.97 207 VAL A N 1
ATOM 1624 C CA . VAL A 1 207 ? -22.445 16.160 10.966 1.00 45.97 207 VAL A CA 1
ATOM 1625 C C . VAL A 1 207 ? -23.634 16.015 10.002 1.00 45.97 207 VAL A C 1
ATOM 1627 O O . VAL A 1 207 ? -24.016 16.975 9.341 1.00 45.97 207 VAL A O 1
ATOM 1630 N N . VAL A 1 208 ? -24.218 14.817 9.881 1.00 47.16 208 VAL A N 1
ATOM 1631 C CA . VAL A 1 208 ? -25.322 14.547 8.937 1.00 47.16 208 VAL A CA 1
ATOM 1632 C C . VAL A 1 208 ? -26.701 14.751 9.579 1.00 47.16 208 VAL A C 1
ATOM 1634 O O . VAL A 1 208 ? -27.682 14.920 8.856 1.00 47.16 208 VAL A O 1
ATOM 1637 N N . THR A 1 209 ? -26.801 14.784 10.910 1.00 41.03 209 THR A N 1
ATOM 1638 C CA . THR A 1 209 ? -28.067 15.009 11.623 1.00 41.03 209 THR A CA 1
ATOM 1639 C C . THR A 1 209 ? -28.152 16.401 12.232 1.00 41.03 209 THR A C 1
ATOM 1641 O O . THR A 1 209 ? -28.353 16.520 13.432 1.00 41.03 209 THR A O 1
ATOM 1644 N N . ASP A 1 210 ? -28.053 17.438 11.410 1.00 43.50 210 ASP A N 1
ATOM 1645 C CA . ASP A 1 210 ? -28.663 18.724 11.735 1.00 43.50 210 ASP A CA 1
ATOM 1646 C C . ASP A 1 210 ? -29.590 19.104 10.565 1.00 43.50 210 ASP A C 1
ATOM 1648 O O . ASP A 1 210 ? -29.1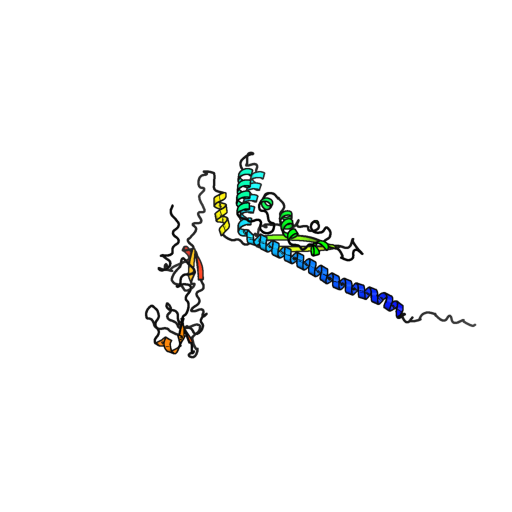93 19.158 9.395 1.00 43.50 210 ASP A O 1
ATOM 1652 N N . ASP A 1 211 ? -30.863 19.295 10.906 1.00 41.78 211 ASP A N 1
ATOM 1653 C CA . ASP A 1 211 ? -32.000 19.679 10.061 1.00 41.78 211 ASP A CA 1
ATOM 1654 C C . ASP A 1 211 ? -32.677 18.557 9.250 1.00 41.78 211 ASP A C 1
ATOM 1656 O O . ASP A 1 211 ? -32.391 18.344 8.070 1.00 41.78 211 ASP A O 1
ATOM 1660 N N . GLU A 1 212 ? -33.645 17.877 9.873 1.00 38.31 212 GLU A N 1
ATOM 1661 C CA . GLU A 1 212 ? -35.076 18.196 9.685 1.00 38.31 212 GLU A CA 1
ATOM 1662 C C . GLU A 1 212 ? -35.961 17.324 10.599 1.00 38.31 212 GLU A C 1
ATOM 1664 O O . GLU A 1 212 ? -35.832 16.097 10.637 1.00 38.31 212 GLU A O 1
ATOM 1669 N N . GLU A 1 213 ? -36.888 17.974 11.316 1.00 46.31 213 GLU A N 1
ATOM 1670 C CA . GLU A 1 213 ? -38.054 17.356 11.958 1.00 46.31 213 GLU A CA 1
ATOM 1671 C C . GLU A 1 213 ? -38.785 16.462 10.947 1.00 46.31 213 GLU A C 1
ATOM 1673 O O . GLU A 1 213 ? -39.602 16.913 10.147 1.00 46.31 213 GLU A O 1
ATOM 1678 N N . SER A 1 214 ? -38.497 15.168 10.977 1.00 36.56 214 SER A N 1
ATOM 1679 C CA . SER A 1 214 ? -39.292 14.163 10.292 1.00 36.56 214 SER A CA 1
ATOM 1680 C C . SER A 1 214 ? -39.531 13.020 11.264 1.00 36.56 214 SER A C 1
ATOM 1682 O O . SER A 1 214 ? -38.613 12.505 11.898 1.00 36.56 214 SER A O 1
ATOM 1684 N N . GLU A 1 215 ? -40.814 12.728 11.457 1.00 31.66 215 GLU A N 1
ATOM 1685 C CA . GLU A 1 215 ? -41.337 11.806 12.459 1.00 31.66 215 GLU A CA 1
ATOM 1686 C C . GLU A 1 215 ? -40.588 10.461 12.489 1.00 31.66 215 GLU A C 1
ATOM 1688 O O . GLU A 1 215 ? -40.191 9.944 11.437 1.00 31.66 215 GLU A O 1
ATOM 1693 N N . PRO A 1 216 ? -40.421 9.862 13.683 1.00 32.53 216 PRO A N 1
ATOM 1694 C CA . PRO A 1 216 ? -39.636 8.652 13.852 1.00 32.53 216 PRO A CA 1
ATOM 1695 C C . PRO A 1 216 ? -40.300 7.496 13.102 1.00 32.53 216 PRO A C 1
ATOM 1697 O O . PRO A 1 216 ? -41.372 7.018 13.473 1.00 32.53 216 PRO A O 1
ATOM 1700 N N . LYS A 1 217 ? -39.646 7.012 12.043 1.00 34.50 217 LYS A N 1
ATOM 1701 C CA . LYS A 1 217 ? -39.916 5.667 11.535 1.00 34.50 217 LYS A CA 1
ATOM 1702 C C . LYS A 1 217 ? -39.246 4.680 12.480 1.00 34.50 217 LYS A C 1
ATOM 1704 O O . LYS A 1 217 ? -38.024 4.598 12.539 1.00 34.50 217 LYS A O 1
ATOM 1709 N N . GLU A 1 218 ? -40.084 3.980 13.232 1.00 40.84 218 GLU A N 1
ATOM 1710 C CA . GLU A 1 218 ? -39.720 2.870 14.103 1.00 40.84 218 GLU A CA 1
ATOM 1711 C C . GLU A 1 218 ? -38.844 1.829 13.383 1.00 40.84 218 GLU A C 1
ATOM 1713 O O . GLU A 1 218 ? -39.089 1.485 12.223 1.00 40.84 218 GLU A O 1
ATOM 1718 N N . ASN A 1 219 ? -37.916 1.272 14.168 1.00 37.22 219 ASN A N 1
ATOM 1719 C CA . ASN A 1 219 ? -37.102 0.068 13.958 1.00 37.22 219 ASN A CA 1
ATOM 1720 C C . ASN A 1 219 ? -35.746 0.259 13.264 1.00 37.22 219 ASN A C 1
ATOM 1722 O O . ASN A 1 219 ? -35.585 -0.009 12.080 1.00 37.22 219 ASN A O 1
ATOM 1726 N N . GLU A 1 220 ? -34.742 0.651 14.049 1.00 38.00 220 GLU A N 1
ATOM 1727 C CA . GLU A 1 220 ? -33.774 -0.287 14.651 1.00 38.00 220 GLU A CA 1
ATOM 1728 C C . GLU A 1 220 ? -32.901 0.517 15.631 1.00 38.00 220 GLU A C 1
ATOM 1730 O O . GLU A 1 220 ? -31.840 1.043 15.291 1.00 38.00 220 GLU A O 1
ATOM 1735 N N . GLU A 1 221 ? -33.389 0.670 16.867 1.00 38.28 221 GLU A N 1
ATOM 1736 C CA . GLU A 1 221 ? -32.536 1.043 17.993 1.00 38.28 221 GLU A CA 1
ATOM 1737 C C . GLU A 1 221 ? -31.565 -0.118 18.226 1.00 38.28 221 GLU A C 1
ATOM 1739 O O . GLU A 1 221 ? -31.868 -1.080 18.929 1.00 38.28 221 GLU A O 1
ATOM 1744 N N . GLU A 1 222 ? -30.382 -0.061 17.617 1.00 40.81 222 GLU A N 1
ATOM 1745 C CA . GLU A 1 222 ? -29.238 -0.746 18.206 1.00 40.81 222 GLU A CA 1
ATOM 1746 C C . GLU A 1 222 ? -28.918 -0.007 19.509 1.00 40.81 222 GLU A C 1
ATOM 1748 O O . GLU A 1 222 ? -28.124 0.939 19.537 1.00 40.81 222 GLU A O 1
ATOM 1753 N N . GLU A 1 223 ? -29.589 -0.410 20.593 1.00 44.44 223 GLU A N 1
ATOM 1754 C CA . GLU A 1 223 ? -29.130 -0.155 21.952 1.00 44.44 223 GLU A CA 1
ATOM 1755 C C . GLU A 1 223 ? -27.645 -0.536 21.987 1.00 44.44 223 GLU A C 1
ATOM 1757 O O . GLU A 1 223 ? -27.284 -1.710 21.877 1.00 44.44 223 GLU A O 1
ATOM 1762 N N . LYS A 1 224 ? -26.756 0.461 22.064 1.00 49.22 224 LYS A N 1
ATOM 1763 C CA . LYS A 1 224 ? -25.329 0.210 22.266 1.00 49.22 224 LYS A CA 1
ATOM 1764 C C . LYS A 1 224 ? -25.178 -0.413 23.645 1.00 49.22 224 LYS A C 1
ATOM 1766 O O . LYS A 1 224 ? -25.097 0.288 24.651 1.00 49.22 224 LYS A O 1
ATOM 1771 N N . GLU A 1 225 ? -25.188 -1.737 23.685 1.00 60.03 225 GLU A N 1
ATOM 1772 C CA . GLU A 1 225 ? -24.932 -2.491 24.898 1.00 60.03 225 GLU A CA 1
ATOM 1773 C C . GLU A 1 225 ? -23.538 -2.129 25.423 1.00 60.03 225 GLU A C 1
ATOM 1775 O O . GLU A 1 225 ? -22.551 -2.154 24.687 1.00 60.03 225 GLU A O 1
ATOM 1780 N N . GLU A 1 226 ? -23.455 -1.782 26.706 1.00 75.19 226 GLU A N 1
ATOM 1781 C CA . GLU A 1 226 ? -22.198 -1.441 27.372 1.00 75.19 226 GLU A CA 1
ATOM 1782 C C . GLU A 1 226 ? -21.193 -2.608 27.229 1.00 75.19 226 GLU A C 1
ATOM 1784 O O . GLU A 1 226 ? -21.491 -3.746 27.604 1.00 75.19 226 GLU A O 1
ATOM 1789 N N . GLU A 1 227 ? -20.010 -2.362 26.656 1.00 84.50 227 GLU A N 1
ATOM 1790 C CA . GLU A 1 227 ? -18.982 -3.395 26.471 1.00 84.50 227 GLU A CA 1
ATOM 1791 C C . GLU A 1 227 ? -18.135 -3.577 27.739 1.00 84.50 227 GLU A C 1
ATOM 1793 O O . GLU A 1 227 ? -17.701 -2.617 28.379 1.00 84.50 227 GLU A O 1
ATOM 1798 N N . VAL A 1 228 ? -17.873 -4.831 28.109 1.00 87.88 228 VAL A N 1
ATOM 1799 C CA . VAL A 1 228 ? -17.144 -5.200 29.326 1.00 87.88 228 VAL A CA 1
ATOM 1800 C C . VAL A 1 228 ? -16.125 -6.307 29.066 1.00 87.88 228 VAL A C 1
ATOM 1802 O O . VAL A 1 228 ? -16.287 -7.166 28.205 1.00 87.88 228 VAL A O 1
ATOM 1805 N N . TYR A 1 229 ? -15.059 -6.317 29.855 1.00 86.06 229 TYR A N 1
ATOM 1806 C CA . TYR A 1 229 ? -13.998 -7.313 29.797 1.00 86.06 229 TYR A CA 1
ATOM 1807 C C . TYR A 1 229 ? -14.340 -8.524 30.666 1.00 86.06 229 TYR A C 1
ATOM 1809 O O . TYR A 1 229 ? -14.636 -8.392 31.861 1.00 86.06 229 TYR A O 1
ATOM 1817 N N . ILE A 1 230 ? -14.226 -9.720 30.094 1.00 84.75 230 ILE A N 1
ATOM 1818 C CA . ILE A 1 230 ? -14.326 -10.994 30.810 1.00 84.75 230 ILE A CA 1
ATOM 1819 C C . ILE A 1 230 ? -13.032 -11.791 30.657 1.00 84.75 230 ILE A C 1
ATOM 1821 O O . ILE A 1 230 ? -12.320 -11.682 29.664 1.00 84.75 230 ILE A O 1
ATOM 1825 N N . ALA A 1 231 ? -12.731 -12.616 31.657 1.00 81.25 231 ALA A N 1
ATOM 1826 C CA . ALA A 1 231 ? -11.775 -13.704 31.498 1.00 81.25 231 ALA A CA 1
ATOM 1827 C C . ALA A 1 231 ? -12.543 -14.986 31.158 1.00 81.25 231 ALA A C 1
ATOM 1829 O O . ALA A 1 231 ? -13.582 -15.246 31.774 1.00 81.25 231 ALA A O 1
ATOM 1830 N N . GLU A 1 232 ? -12.012 -15.805 30.249 1.00 75.12 232 GLU A N 1
ATOM 1831 C CA . GLU A 1 232 ? -12.620 -17.071 29.796 1.00 75.12 232 GLU A CA 1
ATOM 1832 C C . GLU A 1 232 ? -13.134 -17.930 30.974 1.00 75.12 232 GLU A C 1
ATOM 1834 O O . GLU A 1 232 ? -14.301 -18.328 31.024 1.00 75.12 232 GLU A O 1
ATOM 1839 N N . THR A 1 233 ? -12.301 -18.091 32.008 1.00 66.94 233 THR A N 1
ATOM 1840 C CA . THR A 1 233 ? -12.598 -18.849 33.238 1.00 66.94 233 THR A CA 1
ATOM 1841 C C . THR A 1 233 ? -13.038 -17.983 34.429 1.00 66.94 233 THR A C 1
ATOM 1843 O O . THR A 1 233 ? -13.224 -18.485 35.536 1.00 66.94 233 THR A O 1
ATOM 1846 N N . GLY A 1 234 ? -13.203 -16.671 34.244 1.00 71.44 234 GLY A N 1
ATOM 1847 C CA . GLY A 1 234 ? -13.535 -15.732 35.316 1.00 71.44 234 GLY A CA 1
ATOM 1848 C C . GLY A 1 234 ? -15.019 -15.730 35.685 1.00 71.44 234 GLY A C 1
ATOM 1849 O O . GLY A 1 234 ? -15.891 -15.808 34.825 1.00 71.44 234 GLY A O 1
ATOM 1850 N N . HIS A 1 235 ? -15.324 -15.556 36.974 1.00 77.50 235 HIS A N 1
ATOM 1851 C CA . HIS A 1 235 ? -16.699 -15.395 37.480 1.00 77.50 235 HIS A CA 1
ATOM 1852 C C . HIS A 1 235 ? -17.171 -13.937 37.539 1.00 77.50 235 HIS A C 1
ATOM 1854 O O . HIS A 1 235 ? -18.270 -13.657 38.030 1.00 77.50 235 HIS A O 1
ATOM 1860 N N . ARG A 1 236 ? -16.328 -13.000 37.093 1.00 82.75 236 ARG A N 1
ATOM 1861 C CA . ARG A 1 236 ? -16.604 -11.568 37.142 1.00 82.75 236 ARG A CA 1
ATOM 1862 C C . ARG A 1 236 ? -16.369 -10.904 35.795 1.00 82.75 236 ARG A C 1
ATOM 1864 O O . ARG A 1 236 ? -15.515 -11.359 35.040 1.00 82.75 236 ARG A O 1
ATOM 1871 N N . TYR A 1 237 ? -17.123 -9.843 35.534 1.00 87.25 237 TYR A N 1
ATOM 1872 C CA . TYR A 1 237 ? -16.867 -8.918 34.433 1.00 87.25 237 TYR A CA 1
ATOM 1873 C C . TYR A 1 237 ? -16.290 -7.598 34.955 1.00 87.25 237 TYR A C 1
ATOM 1875 O O . TYR A 1 237 ? -16.449 -7.247 36.132 1.00 87.25 237 TYR A O 1
ATOM 1883 N N . HIS A 1 238 ? -15.577 -6.891 34.085 1.00 88.19 238 HIS A N 1
ATOM 1884 C CA . HIS A 1 238 ? -14.754 -5.735 34.420 1.00 88.19 238 HIS A CA 1
ATOM 1885 C C . HIS A 1 238 ? -14.948 -4.624 33.385 1.00 88.19 238 HIS A C 1
ATOM 1887 O O . HIS A 1 238 ? -15.041 -4.904 32.201 1.00 88.19 238 HIS A O 1
ATOM 1893 N N . TYR A 1 239 ? -14.928 -3.359 33.804 1.00 83.94 239 TYR A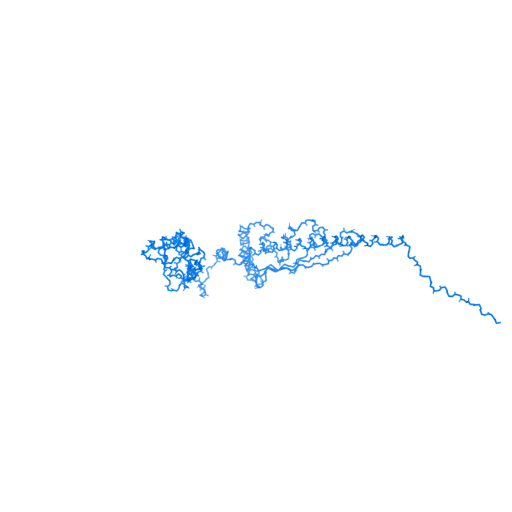 N 1
ATOM 1894 C CA . TYR A 1 239 ? -15.023 -2.209 32.884 1.00 83.94 239 TYR A CA 1
ATOM 1895 C C . TYR A 1 239 ? -13.662 -1.742 32.339 1.00 83.94 239 TYR A C 1
ATOM 1897 O O . TYR A 1 239 ? -13.586 -0.841 31.515 1.00 83.94 239 TYR A O 1
ATOM 1905 N N . THR A 1 240 ? -12.561 -2.332 32.808 1.00 80.38 240 THR A N 1
ATOM 1906 C CA . THR A 1 240 ? -11.208 -1.994 32.354 1.00 80.38 240 THR A CA 1
ATOM 1907 C C . THR A 1 240 ? -10.339 -3.241 32.274 1.00 80.38 240 THR A C 1
ATOM 1909 O O . THR A 1 240 ? -10.283 -4.036 33.217 1.00 80.38 240 THR A O 1
ATOM 1912 N N . ASP A 1 241 ? -9.618 -3.368 31.165 1.00 80.69 241 ASP A N 1
ATOM 1913 C CA . ASP A 1 241 ? -8.557 -4.347 30.927 1.00 80.69 241 ASP A CA 1
ATOM 1914 C C . ASP A 1 241 ? -7.415 -4.243 31.951 1.00 80.69 241 ASP A C 1
ATOM 1916 O O . ASP A 1 241 ? -6.779 -5.239 32.287 1.00 80.69 241 ASP A O 1
ATOM 1920 N N . LYS A 1 242 ? -7.185 -3.053 32.519 1.00 79.38 242 LYS A N 1
ATOM 1921 C CA . LYS A 1 242 ? -6.165 -2.773 33.543 1.00 79.38 242 LYS A CA 1
ATOM 1922 C C . LYS A 1 242 ? -6.565 -3.219 34.946 1.00 79.38 242 LYS A C 1
ATOM 1924 O O . LYS A 1 242 ? -5.811 -2.981 35.892 1.00 79.38 242 LYS A O 1
ATOM 1929 N N . CYS A 1 243 ? -7.718 -3.866 35.121 1.00 80.31 243 CYS A N 1
ATOM 1930 C CA . CYS A 1 243 ? -8.115 -4.368 36.429 1.00 80.31 243 CYS A CA 1
ATOM 1931 C C . CYS A 1 243 ? -7.040 -5.333 36.976 1.00 80.31 243 CYS A C 1
ATOM 1933 O O . CYS A 1 243 ? -6.705 -6.307 36.299 1.00 80.31 243 CYS A O 1
ATOM 1935 N N . PRO A 1 244 ? -6.536 -5.151 38.214 1.00 74.94 244 PRO A N 1
ATOM 1936 C CA . PRO A 1 244 ? -5.573 -6.081 38.814 1.00 74.94 244 PRO A CA 1
ATOM 1937 C C . PRO A 1 244 ? -6.092 -7.523 38.914 1.00 74.94 244 PRO A C 1
ATOM 1939 O O . PRO A 1 244 ? -5.310 -8.465 38.941 1.00 74.94 244 PRO A O 1
ATOM 1942 N N . ALA A 1 245 ? -7.417 -7.695 38.945 1.00 73.38 245 ALA A N 1
ATOM 1943 C CA . ALA A 1 245 ? -8.057 -9.005 38.921 1.00 73.38 245 ALA A CA 1
ATOM 1944 C C . ALA A 1 245 ? -8.072 -9.653 37.520 1.00 73.38 245 ALA A C 1
ATOM 1946 O O . ALA A 1 245 ? -8.297 -10.853 37.424 1.00 73.38 245 ALA A O 1
ATOM 1947 N N . LEU A 1 246 ? -7.825 -8.907 36.441 1.00 77.81 246 LEU A N 1
ATOM 1948 C CA . LEU A 1 246 ? -7.581 -9.464 35.105 1.00 77.81 246 LEU A CA 1
ATOM 1949 C C . LEU A 1 246 ? -6.079 -9.667 34.866 1.00 77.81 246 LEU A C 1
ATOM 1951 O O . LEU A 1 246 ? -5.662 -10.752 34.470 1.00 77.81 246 LEU A O 1
ATOM 1955 N N . ASN A 1 247 ? -5.266 -8.666 35.210 1.00 75.44 247 ASN A N 1
ATOM 1956 C CA . ASN A 1 247 ? -3.812 -8.675 35.032 1.00 75.44 247 ASN A CA 1
ATOM 1957 C C . ASN A 1 247 ? -3.076 -9.130 36.295 1.00 75.44 247 ASN A C 1
ATOM 1959 O O . ASN A 1 247 ? -2.358 -8.357 36.940 1.00 75.44 247 ASN A O 1
ATOM 1963 N N . VAL A 1 248 ? -3.255 -10.400 36.652 1.00 76.31 248 VAL A N 1
ATOM 1964 C CA . VAL A 1 248 ? -2.604 -10.979 37.829 1.00 76.31 248 VAL A CA 1
ATOM 1965 C C . VAL A 1 248 ? -1.110 -11.131 37.571 1.00 76.31 248 VAL A C 1
ATOM 1967 O O . VAL A 1 248 ? -0.693 -11.866 36.679 1.00 76.31 248 VAL A O 1
ATOM 1970 N N . LYS A 1 249 ? -0.295 -10.455 38.383 1.00 80.69 249 LYS A N 1
ATOM 1971 C CA . LYS A 1 249 ? 1.161 -10.622 38.376 1.00 80.69 249 LYS A CA 1
ATOM 1972 C C . LYS A 1 249 ? 1.544 -11.706 39.386 1.00 80.69 249 LYS A C 1
ATOM 1974 O O . LYS A 1 249 ? 1.368 -11.476 40.586 1.00 80.69 249 LYS A O 1
ATOM 1979 N N . PRO A 1 250 ? 2.031 -12.879 38.947 1.00 86.31 250 PRO A N 1
ATOM 1980 C CA . PRO A 1 250 ? 2.465 -13.914 39.870 1.00 86.31 250 PRO A CA 1
ATOM 1981 C C . PRO A 1 250 ? 3.698 -13.461 40.656 1.00 86.31 250 PRO A C 1
ATOM 1983 O O . PRO A 1 250 ? 4.612 -12.829 40.128 1.00 86.31 250 PRO A O 1
ATOM 1986 N N . LYS A 1 251 ? 3.733 -13.805 41.940 1.00 88.81 251 LYS A N 1
ATOM 1987 C CA . LYS A 1 251 ? 4.882 -13.588 42.812 1.00 88.81 251 LYS A CA 1
ATOM 1988 C C . LYS A 1 251 ? 5.769 -14.824 42.778 1.00 88.81 251 LYS A C 1
ATOM 1990 O O . LYS A 1 251 ? 5.308 -15.927 43.071 1.00 88.81 251 LYS A O 1
ATOM 1995 N N . LYS A 1 252 ? 7.049 -14.619 42.476 1.00 92.69 252 LYS A N 1
ATOM 1996 C CA . LYS A 1 252 ? 8.079 -15.653 42.575 1.00 92.69 252 LYS A CA 1
ATOM 1997 C C . LYS A 1 252 ? 8.433 -15.908 44.045 1.00 92.69 252 LYS A C 1
ATOM 1999 O O . LYS A 1 252 ? 8.714 -14.957 44.777 1.00 92.69 252 LYS A O 1
ATOM 2004 N N . ILE A 1 253 ? 8.409 -17.168 44.470 1.00 91.81 253 ILE A N 1
ATOM 2005 C CA . ILE A 1 253 ? 8.777 -17.616 45.820 1.00 91.81 253 ILE A CA 1
ATOM 2006 C C . ILE A 1 253 ? 9.608 -18.902 45.757 1.00 91.81 253 ILE A C 1
ATOM 2008 O O . ILE A 1 253 ? 9.514 -19.657 44.787 1.00 91.81 253 ILE A O 1
ATOM 2012 N N . SER A 1 254 ? 10.381 -19.175 46.809 1.00 91.38 254 SER A N 1
ATOM 2013 C CA . SER A 1 254 ? 11.029 -20.479 46.977 1.00 91.38 254 SER A CA 1
ATOM 2014 C C . SER A 1 254 ? 9.971 -21.559 47.196 1.00 91.38 254 SER A C 1
ATOM 2016 O O . SER A 1 254 ? 9.008 -21.349 47.941 1.00 91.38 254 SER A O 1
ATOM 2018 N N . PHE A 1 255 ? 10.150 -22.733 46.591 1.00 89.19 255 PHE A N 1
ATOM 2019 C CA . PHE A 1 255 ? 9.222 -23.853 46.777 1.00 89.19 255 PHE A CA 1
ATOM 2020 C C . PHE A 1 255 ? 9.111 -24.291 48.248 1.00 89.19 255 PHE A C 1
ATOM 2022 O O . PHE A 1 255 ? 8.027 -24.652 48.709 1.00 89.19 255 PHE A O 1
ATOM 2029 N N . SER A 1 256 ? 10.198 -24.159 49.019 1.00 87.94 256 SER A N 1
ATOM 2030 C CA . SER A 1 256 ? 10.215 -24.418 50.468 1.00 87.94 256 SER A CA 1
ATOM 2031 C C . SER A 1 256 ? 9.187 -23.590 51.245 1.00 87.94 256 SER A C 1
ATOM 2033 O O . SER A 1 256 ? 8.677 -24.031 52.274 1.00 87.94 256 SER A O 1
ATOM 2035 N N . ASP A 1 257 ? 8.857 -22.402 50.737 1.00 90.06 257 ASP A N 1
ATOM 2036 C CA . ASP A 1 257 ? 8.033 -21.411 51.428 1.00 90.06 257 ASP A CA 1
ATOM 2037 C C . ASP A 1 257 ? 6.556 -21.503 51.015 1.00 90.06 257 ASP A C 1
ATOM 2039 O O . ASP A 1 257 ? 5.691 -20.840 51.594 1.00 90.06 257 ASP A O 1
ATOM 2043 N N . VAL A 1 258 ? 6.222 -22.354 50.039 1.00 90.19 258 VAL A N 1
ATOM 2044 C CA . VAL A 1 258 ? 4.840 -22.568 49.579 1.00 90.19 258 VAL A CA 1
ATOM 2045 C C . VAL A 1 258 ? 3.973 -23.110 50.714 1.00 90.19 258 VAL A C 1
ATOM 2047 O O . VAL A 1 258 ? 2.844 -22.658 50.908 1.00 90.19 258 VAL A O 1
ATOM 2050 N N . GLY A 1 259 ? 4.504 -24.050 51.504 1.00 88.06 259 GLY A N 1
ATOM 2051 C CA . GLY A 1 259 ? 3.768 -24.696 52.594 1.00 88.06 259 GLY A CA 1
ATOM 2052 C C . GLY A 1 259 ? 3.368 -23.740 53.726 1.00 88.06 259 GLY A C 1
ATOM 2053 O O . GLY A 1 259 ? 2.308 -23.913 54.345 1.00 88.06 259 GLY A O 1
ATOM 2054 N N . SER A 1 260 ? 4.179 -22.710 53.983 1.00 90.56 260 SER A N 1
ATOM 2055 C CA . SER A 1 260 ? 3.913 -21.662 54.978 1.00 90.56 260 SER A CA 1
ATOM 2056 C C . SER A 1 260 ? 3.125 -20.480 54.403 1.00 90.56 260 SER A C 1
ATOM 2058 O O . SER A 1 260 ? 2.407 -19.815 55.149 1.00 90.56 260 SER A O 1
ATOM 2060 N N . SER A 1 261 ? 3.177 -20.261 53.089 1.00 90.56 261 SER A N 1
ATOM 2061 C CA . SER A 1 261 ? 2.453 -19.187 52.405 1.00 90.56 261 SER A CA 1
ATOM 2062 C C . SER A 1 261 ? 0.941 -19.431 52.349 1.00 90.56 261 SER A C 1
ATOM 2064 O O . SER A 1 261 ? 0.464 -20.565 52.243 1.00 90.56 261 SER A O 1
ATOM 2066 N N . ARG A 1 262 ? 0.163 -18.349 52.411 1.00 91.00 262 ARG A N 1
ATOM 2067 C CA . ARG A 1 262 ? -1.295 -18.350 52.225 1.00 91.00 262 ARG A CA 1
ATOM 2068 C C . ARG A 1 262 ? -1.687 -17.300 51.194 1.00 91.00 262 ARG A C 1
ATOM 2070 O O . ARG A 1 262 ? -0.931 -16.356 50.970 1.00 91.00 262 ARG A O 1
ATOM 2077 N N . ASN A 1 263 ? -2.827 -17.498 50.546 1.00 87.38 263 ASN A N 1
ATOM 2078 C CA . ASN A 1 263 ? -3.417 -16.492 49.666 1.00 87.38 263 ASN A CA 1
ATOM 2079 C C . ASN A 1 263 ? -4.136 -15.397 50.475 1.00 87.38 263 ASN A C 1
ATOM 2081 O O . ASN A 1 263 ? -4.242 -15.508 51.699 1.00 87.38 263 ASN A O 1
ATOM 2085 N N . ASP A 1 264 ? -4.640 -14.355 49.813 1.00 82.25 264 ASP A N 1
ATOM 2086 C CA . ASP A 1 264 ? -5.296 -13.217 50.480 1.00 82.25 264 ASP A CA 1
ATOM 2087 C C . ASP A 1 264 ? -6.552 -13.640 51.270 1.00 82.25 264 ASP A C 1
ATOM 2089 O O . ASP A 1 264 ? -6.946 -12.985 52.234 1.00 82.25 264 ASP A O 1
ATOM 2093 N N . GLY A 1 265 ? -7.159 -14.775 50.901 1.00 79.25 265 GLY A N 1
ATOM 2094 C CA . GLY A 1 265 ? -8.272 -15.411 51.611 1.00 79.25 265 GLY A CA 1
ATOM 2095 C C . GLY A 1 265 ? -7.859 -16.402 52.709 1.00 79.25 265 GLY A C 1
ATOM 2096 O O . GLY A 1 265 ? -8.727 -17.028 53.315 1.00 79.25 265 GLY A O 1
ATOM 2097 N N . GLY A 1 266 ? -6.561 -16.582 52.970 1.00 84.94 266 GLY A N 1
ATOM 2098 C CA . GLY A 1 266 ? -6.036 -17.497 53.988 1.00 84.94 266 GLY A CA 1
ATOM 2099 C C . GLY A 1 266 ? -5.954 -18.976 53.576 1.00 84.94 266 GLY A C 1
ATOM 2100 O O . GLY A 1 266 ? -5.643 -19.822 54.418 1.00 84.94 266 GLY A O 1
ATOM 2101 N N . ALA A 1 267 ? -6.202 -19.318 52.311 1.00 86.31 267 ALA A N 1
ATOM 2102 C CA . ALA A 1 267 ? -6.116 -20.686 51.801 1.00 86.31 267 ALA A CA 1
ATOM 2103 C C . ALA A 1 267 ? -4.665 -21.112 51.502 1.00 86.31 267 ALA A C 1
ATOM 2105 O O . ALA A 1 267 ? -3.771 -20.282 51.314 1.00 86.31 267 ALA A O 1
ATOM 2106 N N . LYS A 1 268 ? -4.426 -22.430 51.483 1.00 92.38 268 LYS A N 1
ATOM 2107 C CA . LYS A 1 268 ? -3.141 -23.042 51.099 1.00 92.38 268 LYS A CA 1
ATOM 2108 C C . LYS A 1 268 ? -3.004 -23.106 49.576 1.00 92.38 268 LYS A C 1
ATOM 2110 O O . LYS A 1 268 ? -4.011 -23.177 48.882 1.00 92.38 268 LYS A O 1
ATOM 2115 N N . TYR A 1 269 ? -1.764 -23.158 49.090 1.00 92.62 269 TYR A N 1
ATOM 2116 C CA . TYR A 1 269 ? -1.465 -23.363 47.674 1.00 92.62 269 TYR A CA 1
ATOM 2117 C C . TYR A 1 269 ? -1.262 -24.849 47.341 1.00 92.62 269 TYR A C 1
ATOM 2119 O O . TYR A 1 269 ? -0.496 -25.544 48.009 1.00 92.62 269 TYR A O 1
ATOM 2127 N N . TYR A 1 270 ? -1.913 -25.317 46.281 1.00 92.19 270 TYR A N 1
ATOM 2128 C CA . TYR A 1 270 ? -1.865 -26.685 45.761 1.00 92.19 270 TYR A CA 1
ATOM 2129 C C . TYR A 1 270 ? -1.146 -26.750 44.401 1.00 92.19 270 TYR A C 1
ATOM 2131 O O . TYR A 1 270 ? -1.022 -25.730 43.724 1.00 92.19 270 TYR A O 1
ATOM 2139 N N . PRO A 1 271 ? -0.659 -27.920 43.952 1.00 91.75 271 PRO A N 1
ATOM 2140 C CA . PRO A 1 271 ? -0.042 -28.028 42.632 1.00 91.75 271 PRO A CA 1
ATOM 2141 C C . PRO A 1 271 ? -1.011 -27.640 41.511 1.00 91.75 271 PRO A C 1
ATOM 2143 O O . PRO A 1 271 ? -2.161 -28.086 41.456 1.00 91.75 271 PRO A O 1
ATOM 2146 N N . CYS A 1 272 ? -0.525 -26.828 40.575 1.00 90.56 272 CYS A N 1
ATOM 2147 C CA . CYS A 1 272 ? -1.213 -26.584 39.317 1.00 90.56 272 CYS A CA 1
ATOM 2148 C C . CYS A 1 272 ? -1.278 -27.853 38.450 1.00 90.56 272 CYS A C 1
ATOM 2150 O O . CYS A 1 272 ? -0.256 -28.473 38.151 1.00 90.56 272 CYS A O 1
ATOM 2152 N N . GLU A 1 273 ? -2.476 -28.166 37.958 1.00 88.12 273 GLU A N 1
ATOM 2153 C CA . GLU A 1 273 ? -2.760 -29.316 37.087 1.00 88.12 273 GLU A CA 1
ATOM 2154 C C . GLU A 1 273 ? -2.016 -29.270 35.746 1.00 88.12 273 GLU A C 1
ATOM 2156 O O . GLU A 1 273 ? -1.720 -30.309 35.168 1.00 88.12 273 GLU A O 1
ATOM 2161 N N . PHE A 1 274 ? -1.664 -28.075 35.268 1.00 87.31 274 PHE A N 1
ATOM 2162 C CA . PHE A 1 274 ? -1.027 -27.899 33.962 1.00 87.31 274 PHE A CA 1
ATOM 2163 C C . PHE A 1 274 ? 0.498 -27.909 34.020 1.00 87.31 274 PHE A C 1
ATOM 2165 O O . PHE A 1 274 ? 1.151 -28.462 33.140 1.00 87.31 274 PHE A O 1
ATOM 2172 N N . CYS A 1 275 ? 1.086 -27.252 35.022 1.00 87.69 275 CYS A N 1
ATOM 2173 C CA . CYS A 1 275 ? 2.534 -27.021 35.046 1.00 87.69 275 CYS A CA 1
ATOM 2174 C C . CYS A 1 275 ? 3.269 -27.719 36.190 1.00 87.69 275 CYS A C 1
ATOM 2176 O O . CYS A 1 275 ? 4.487 -27.865 36.072 1.00 87.69 275 CYS A O 1
ATOM 2178 N N . ALA A 1 276 ? 2.564 -28.152 37.242 1.00 85.94 276 ALA A N 1
ATOM 2179 C CA . ALA A 1 276 ? 3.145 -28.786 38.427 1.00 85.94 276 ALA A CA 1
ATOM 2180 C C . ALA A 1 276 ? 2.757 -30.265 38.591 1.00 85.94 276 ALA A C 1
ATOM 2182 O O . ALA A 1 276 ? 3.402 -30.982 39.354 1.00 85.94 276 ALA A O 1
ATOM 2183 N N . LEU A 1 277 ? 1.747 -30.753 37.864 1.00 81.19 277 LEU A N 1
ATOM 2184 C CA . LEU A 1 277 ? 1.331 -32.152 37.922 1.00 81.19 277 LEU A CA 1
ATOM 2185 C C . LEU A 1 277 ? 2.454 -33.084 37.429 1.00 81.19 277 LEU A C 1
ATOM 2187 O O . LEU A 1 277 ? 2.931 -32.955 36.303 1.00 81.19 277 LEU A O 1
ATOM 2191 N N . GLY A 1 278 ? 2.886 -34.018 38.283 1.00 72.00 278 GLY A N 1
ATOM 2192 C CA . GLY A 1 278 ? 3.898 -35.029 37.948 1.00 72.00 278 GLY A CA 1
ATOM 2193 C C . GLY A 1 278 ? 5.337 -34.513 37.823 1.00 72.00 278 GLY A C 1
ATOM 2194 O O . GLY A 1 278 ? 6.204 -35.266 37.384 1.00 72.00 278 GLY A O 1
ATOM 2195 N N . LYS A 1 279 ? 5.610 -33.255 38.195 1.00 77.38 279 LYS A N 1
ATOM 2196 C CA . LYS A 1 279 ? 6.971 -32.700 38.218 1.00 77.38 279 LYS A CA 1
ATOM 2197 C C . LYS A 1 279 ? 7.564 -32.748 39.625 1.00 77.38 279 LYS A C 1
ATOM 2199 O O . LYS A 1 279 ? 6.858 -32.543 40.608 1.00 77.38 279 LYS A O 1
ATOM 2204 N N . ASN A 1 280 ? 8.872 -32.993 39.694 1.00 75.44 280 ASN A N 1
ATOM 2205 C CA . ASN A 1 280 ? 9.634 -32.917 40.940 1.00 75.44 280 ASN A CA 1
ATOM 2206 C C . ASN A 1 280 ? 9.701 -31.470 41.453 1.00 75.44 280 ASN A C 1
ATOM 2208 O O . ASN A 1 280 ? 9.578 -30.524 40.671 1.00 75.44 280 ASN A O 1
ATOM 2212 N N . GLU A 1 281 ? 9.930 -31.324 42.759 1.00 77.00 281 GLU A N 1
ATOM 2213 C CA . GLU A 1 281 ? 10.125 -30.037 43.433 1.00 77.00 281 GLU A CA 1
ATOM 2214 C C . GLU A 1 281 ? 11.201 -29.202 42.713 1.00 77.00 281 GLU A C 1
ATOM 2216 O O . GLU A 1 281 ? 12.304 -29.684 42.445 1.00 77.00 281 GLU A O 1
ATOM 2221 N N . GLN A 1 282 ? 10.869 -27.956 42.365 1.00 77.19 282 GLN A N 1
ATOM 2222 C CA . GLN A 1 282 ? 11.810 -26.992 41.784 1.00 77.19 282 GLN A CA 1
ATOM 2223 C C . GLN A 1 282 ? 12.301 -26.015 42.854 1.00 77.19 282 GLN A C 1
ATOM 2225 O O . GLN A 1 282 ? 11.666 -25.873 43.891 1.00 77.19 282 GLN A O 1
ATOM 2230 N N . ALA A 1 283 ? 13.415 -25.319 42.608 1.00 79.44 283 ALA A N 1
ATOM 2231 C CA . ALA A 1 283 ? 13.918 -24.307 43.542 1.00 79.44 283 ALA A CA 1
ATOM 2232 C C . ALA A 1 283 ? 12.932 -23.135 43.702 1.00 79.44 283 ALA A C 1
ATOM 2234 O O . ALA A 1 283 ? 12.644 -22.703 44.816 1.00 79.44 283 ALA A O 1
ATOM 2235 N N . ASP A 1 284 ? 12.368 -22.679 42.583 1.00 89.00 284 ASP A N 1
ATOM 2236 C CA . ASP A 1 284 ? 11.467 -21.536 42.524 1.00 89.00 284 ASP A CA 1
ATOM 2237 C C . ASP A 1 284 ? 10.094 -21.940 41.983 1.00 89.00 284 ASP A C 1
ATOM 2239 O O . ASP A 1 284 ? 9.970 -22.813 41.123 1.00 89.00 284 ASP A O 1
ATOM 2243 N N . CYS A 1 285 ? 9.058 -21.252 42.449 1.00 92.06 285 CYS A N 1
ATOM 2244 C CA . CYS A 1 285 ? 7.712 -21.354 41.907 1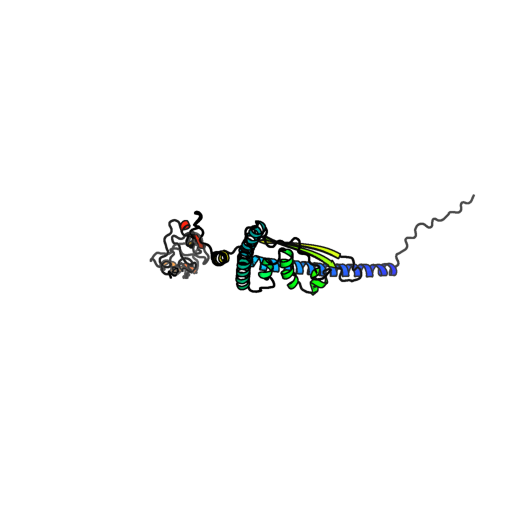.00 92.06 285 CYS A CA 1
ATOM 2245 C C . CYS A 1 285 ? 6.993 -20.000 41.960 1.00 92.06 285 CYS A C 1
ATOM 2247 O O . CYS A 1 285 ? 7.491 -19.008 42.496 1.00 92.06 285 CYS A O 1
ATOM 2249 N N . TYR A 1 286 ? 5.805 -19.971 41.377 1.00 92.44 286 TYR A N 1
ATOM 2250 C CA . TYR A 1 286 ? 4.985 -18.791 41.186 1.00 92.44 286 TYR A CA 1
ATOM 2251 C C . TYR A 1 286 ? 3.634 -19.001 41.862 1.00 92.44 286 TYR A C 1
ATOM 2253 O O . TYR A 1 286 ? 2.954 -19.997 41.611 1.00 92.44 286 TYR A O 1
ATOM 2261 N N . ILE A 1 287 ? 3.236 -18.054 42.705 1.00 90.81 287 ILE A N 1
ATOM 2262 C CA . ILE A 1 287 ? 1.918 -18.020 43.350 1.00 90.81 287 ILE A CA 1
ATOM 2263 C C . ILE A 1 287 ? 1.203 -16.718 43.005 1.00 90.81 287 ILE A C 1
ATOM 2265 O O . ILE A 1 287 ? 1.838 -15.711 42.695 1.00 90.81 287 ILE A O 1
ATOM 2269 N N . THR A 1 288 ? -0.123 -16.716 43.068 1.00 86.94 288 THR A N 1
ATOM 2270 C CA . THR A 1 288 ? -0.932 -15.511 42.849 1.00 86.94 288 THR A CA 1
ATOM 2271 C C . THR A 1 288 ? -1.716 -15.169 44.119 1.00 86.94 288 THR A C 1
ATOM 2273 O O . THR A 1 288 ? -2.229 -16.093 44.744 1.00 86.94 288 THR A O 1
ATOM 2276 N N . PRO A 1 289 ? -1.841 -13.883 44.512 1.00 81.44 289 PRO A N 1
ATOM 2277 C CA . PRO A 1 289 ? -2.524 -13.501 45.758 1.00 81.44 289 PRO A CA 1
ATOM 2278 C C . PRO A 1 289 ? -3.985 -13.963 45.841 1.00 81.44 289 PRO A C 1
ATOM 2280 O O . PRO A 1 289 ? -4.460 -14.332 46.911 1.00 81.44 289 PRO A O 1
ATOM 2283 N N . ASP A 1 290 ? -4.676 -13.992 44.699 1.00 75.81 290 ASP A N 1
ATOM 2284 C CA . ASP A 1 290 ? -6.081 -14.403 44.596 1.00 75.81 290 ASP A CA 1
ATOM 2285 C C . ASP A 1 290 ? -6.258 -15.902 44.266 1.00 75.81 290 ASP A C 1
ATOM 2287 O O . ASP A 1 290 ? -7.385 -16.396 44.231 1.00 75.81 290 ASP A O 1
ATOM 2291 N N . GLY A 1 291 ? -5.176 -16.629 43.966 1.00 82.75 291 GLY A N 1
ATOM 2292 C CA . GLY A 1 291 ? -5.223 -18.041 43.577 1.00 82.75 291 GLY A CA 1
ATOM 2293 C C . GLY A 1 291 ? -4.972 -18.993 44.743 1.00 82.75 291 GLY A C 1
ATOM 2294 O O . GLY A 1 291 ? -4.549 -18.595 45.823 1.00 82.75 291 GLY A O 1
ATOM 2295 N N . ASP A 1 292 ? -5.218 -20.278 44.526 1.00 88.69 292 ASP A N 1
ATOM 2296 C CA . ASP A 1 292 ? -4.965 -21.362 45.483 1.00 88.69 292 ASP A CA 1
ATOM 2297 C C . ASP A 1 292 ? -3.991 -22.406 44.920 1.00 88.69 292 ASP A C 1
ATOM 2299 O O . ASP A 1 292 ? -3.872 -23.511 45.447 1.00 88.69 292 ASP A O 1
ATOM 2303 N N . ARG A 1 293 ? -3.272 -22.068 43.842 1.00 90.81 293 ARG A N 1
ATOM 2304 C CA . ARG A 1 293 ? -2.307 -22.957 43.193 1.00 90.81 293 ARG A CA 1
ATOM 2305 C C . ARG A 1 293 ? -0.933 -22.328 43.037 1.00 90.81 293 ARG A C 1
ATOM 2307 O O . ARG A 1 293 ? -0.810 -21.122 42.831 1.00 90.81 293 ARG A O 1
ATOM 2314 N N . TYR A 1 294 ? 0.095 -23.165 43.138 1.00 92.25 294 TYR A N 1
ATOM 2315 C CA . TYR A 1 294 ? 1.462 -22.815 42.773 1.00 92.25 294 TYR A CA 1
ATOM 2316 C C . TYR A 1 294 ? 1.799 -23.358 41.384 1.00 92.25 294 TYR A C 1
ATOM 2318 O O . TYR A 1 294 ? 1.296 -24.400 40.947 1.00 92.25 294 TYR A O 1
ATOM 2326 N N . HIS A 1 295 ? 2.678 -22.645 40.695 1.00 92.31 295 HIS A N 1
ATOM 2327 C CA . HIS A 1 295 ? 3.036 -22.893 39.309 1.00 92.31 295 HIS A CA 1
ATOM 2328 C C . HIS A 1 295 ? 4.556 -22.924 39.143 1.00 92.31 295 HIS A C 1
ATOM 2330 O O . HIS A 1 295 ? 5.268 -22.175 39.801 1.00 92.31 295 HIS A O 1
ATOM 2336 N N . PHE A 1 296 ? 5.063 -23.765 38.245 1.00 91.62 296 PHE A N 1
ATOM 2337 C CA . PHE A 1 296 ? 6.490 -23.806 37.886 1.00 91.62 296 PHE A CA 1
ATOM 2338 C C . PHE A 1 296 ? 6.833 -22.964 36.651 1.00 91.62 296 PHE A C 1
ATOM 2340 O O . PHE A 1 296 ? 7.995 -22.824 36.291 1.00 91.62 296 PHE A O 1
ATOM 2347 N N . ASP A 1 297 ? 5.819 -22.404 35.998 1.00 87.19 297 ASP A N 1
ATOM 2348 C CA . ASP A 1 297 ? 5.965 -21.524 34.845 1.00 87.19 297 ASP A CA 1
ATOM 2349 C C . ASP A 1 297 ? 5.175 -20.241 35.112 1.00 87.19 297 ASP A C 1
ATOM 2351 O O . ASP A 1 297 ? 3.993 -20.304 35.457 1.00 87.19 297 ASP A O 1
ATOM 2355 N N . GLU A 1 298 ? 5.831 -19.093 34.954 1.00 86.12 298 GLU A N 1
ATOM 2356 C CA . GLU A 1 298 ? 5.237 -17.760 35.088 1.00 86.12 298 GLU A CA 1
ATOM 2357 C C . GLU A 1 298 ? 4.123 -17.519 34.061 1.00 86.12 298 GLU A C 1
ATOM 2359 O O . GLU A 1 298 ? 3.145 -16.831 34.346 1.00 86.12 298 GLU A O 1
ATOM 2364 N N . HIS A 1 299 ? 4.242 -18.139 32.884 1.00 84.06 299 HIS A N 1
ATOM 2365 C CA . HIS A 1 299 ? 3.308 -18.010 31.766 1.00 84.06 299 HIS A CA 1
ATOM 2366 C C . HIS A 1 299 ? 2.346 -19.199 31.668 1.00 84.06 299 HIS A C 1
ATOM 2368 O O . HIS A 1 299 ? 1.727 -19.421 30.625 1.00 84.06 299 HIS A O 1
ATOM 2374 N N . CYS A 1 300 ? 2.196 -19.967 32.752 1.00 84.50 300 CYS A N 1
ATOM 2375 C CA . CYS A 1 300 ? 1.278 -21.094 32.803 1.00 84.50 300 CYS A CA 1
ATOM 2376 C C . CYS A 1 300 ? -0.147 -20.665 32.416 1.00 84.50 300 CYS A C 1
ATOM 2378 O O . CYS A 1 300 ? -0.658 -19.666 32.916 1.00 84.50 300 CYS A O 1
ATOM 2380 N N . GLN A 1 301 ? -0.832 -21.472 31.604 1.00 80.31 301 GLN A N 1
ATOM 2381 C CA . GLN A 1 301 ? -2.240 -21.261 31.233 1.00 80.31 301 GLN A CA 1
ATOM 2382 C C . GLN A 1 301 ? -3.204 -21.189 32.433 1.00 80.31 301 GLN A C 1
ATOM 2384 O O . GLN A 1 301 ? -4.278 -20.619 32.328 1.00 80.31 301 GLN A O 1
ATOM 2389 N N . GLY A 1 302 ? -2.818 -21.730 33.596 1.00 76.38 302 GLY A N 1
ATOM 2390 C CA . GLY A 1 302 ? -3.580 -21.557 34.837 1.00 76.38 302 GLY A CA 1
ATOM 2391 C C . GLY A 1 302 ? -3.405 -20.180 35.502 1.00 76.38 302 GLY A C 1
ATOM 2392 O O . GLY A 1 302 ? -4.206 -19.828 36.361 1.00 76.38 302 GLY A O 1
ATOM 2393 N N . ILE A 1 303 ? -2.370 -19.419 35.126 1.00 79.69 303 ILE A N 1
ATOM 2394 C CA . ILE A 1 303 ? -2.127 -18.026 35.549 1.00 79.69 303 ILE A CA 1
ATOM 2395 C C . ILE A 1 303 ? -2.661 -17.064 34.490 1.00 79.69 303 ILE A C 1
ATOM 2397 O O . ILE A 1 303 ? -3.352 -16.096 34.814 1.00 79.69 303 ILE A O 1
ATOM 2401 N N . LYS A 1 304 ? -2.323 -17.316 33.221 1.00 71.62 304 LYS A N 1
ATOM 2402 C CA . LYS A 1 304 ? -2.693 -16.452 32.105 1.00 71.62 304 LYS A CA 1
ATOM 2403 C C . LYS A 1 304 ? -4.198 -16.535 31.867 1.00 71.62 304 LYS A C 1
ATOM 2405 O O . LYS A 1 304 ? -4.734 -17.599 31.587 1.00 71.62 304 LYS A O 1
ATOM 2410 N N . ARG A 1 305 ? -4.870 -15.390 31.946 1.00 72.25 305 ARG A N 1
ATOM 2411 C CA . ARG A 1 305 ? -6.286 -15.253 31.604 1.00 72.25 305 ARG A CA 1
ATOM 2412 C C . ARG A 1 305 ? -6.384 -14.715 30.182 1.00 72.25 305 ARG A C 1
ATOM 2414 O O . ARG A 1 305 ? -5.831 -13.655 29.899 1.00 72.25 305 ARG A O 1
ATOM 2421 N N . THR A 1 306 ? -7.052 -15.441 29.291 1.00 75.31 306 THR A N 1
ATOM 2422 C CA . THR A 1 306 ? -7.482 -14.887 28.001 1.00 75.31 306 THR A CA 1
ATOM 2423 C C . THR A 1 306 ? -8.570 -13.860 28.295 1.00 75.31 306 THR A C 1
ATOM 2425 O O . THR A 1 306 ? -9.576 -14.202 28.921 1.00 75.31 306 THR A O 1
ATOM 2428 N N . ILE A 1 307 ? -8.318 -12.599 27.937 1.00 83.56 307 ILE A N 1
ATOM 2429 C CA . ILE A 1 307 ? -9.248 -11.488 28.153 1.00 83.56 307 ILE A CA 1
ATOM 2430 C C . ILE A 1 307 ? -10.014 -11.262 26.855 1.00 83.56 307 ILE A C 1
ATOM 2432 O O . ILE A 1 307 ? -9.402 -11.106 25.799 1.00 83.56 307 ILE A O 1
ATOM 2436 N N . GLU A 1 308 ? -11.334 -11.215 26.955 1.00 84.38 308 GLU A N 1
ATOM 2437 C CA . GLU A 1 308 ? -12.238 -10.933 25.844 1.00 84.38 308 GLU A CA 1
ATOM 2438 C C . GLU A 1 308 ? -13.089 -9.707 26.177 1.00 84.38 308 GLU A C 1
ATOM 2440 O O . GLU A 1 308 ? -13.551 -9.558 27.311 1.00 84.38 308 GLU A O 1
ATOM 2445 N N . LEU A 1 309 ? -13.288 -8.831 25.191 1.00 87.31 309 LEU A N 1
ATOM 2446 C CA . LEU A 1 309 ? -14.237 -7.722 25.260 1.00 87.31 309 LEU A CA 1
ATOM 2447 C C . LEU A 1 309 ? -15.578 -8.221 24.718 1.00 87.31 309 LEU A C 1
ATOM 2449 O O . LEU A 1 309 ? -15.645 -8.700 23.585 1.00 87.31 309 LEU A O 1
ATOM 2453 N N . VAL A 1 310 ? -16.624 -8.168 25.540 1.00 86.19 310 VAL A N 1
ATOM 2454 C CA . VAL A 1 310 ? -17.956 -8.672 25.195 1.00 86.19 310 VAL A CA 1
ATOM 2455 C C . VAL A 1 310 ? -19.044 -7.664 25.582 1.00 86.19 310 VAL A C 1
ATOM 2457 O O . VAL A 1 310 ? -18.893 -6.973 26.5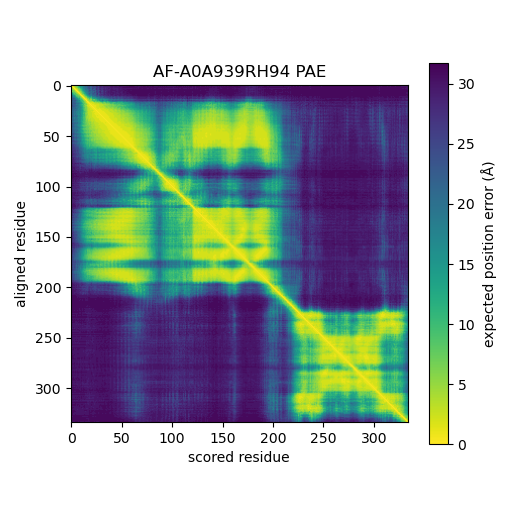88 1.00 86.19 310 VAL A O 1
ATOM 2460 N N . PRO A 1 311 ? -20.172 -7.611 24.854 1.00 86.56 311 PRO A N 1
ATOM 2461 C CA . PRO A 1 311 ? -21.351 -6.863 25.285 1.00 86.56 311 PRO A CA 1
ATOM 2462 C C . PRO A 1 311 ? -21.879 -7.364 26.635 1.00 86.56 311 PRO A C 1
ATOM 2464 O O . PRO A 1 311 ? -21.791 -8.565 26.927 1.00 86.56 311 PRO A O 1
ATOM 2467 N N . ILE A 1 312 ? -22.474 -6.481 27.444 1.00 84.38 312 ILE A N 1
ATOM 2468 C CA . ILE A 1 312 ? -22.986 -6.836 28.778 1.00 84.38 312 ILE A CA 1
ATOM 2469 C C . ILE A 1 312 ? -24.024 -7.971 28.743 1.00 84.38 312 ILE A C 1
ATOM 2471 O O . ILE A 1 312 ? -24.059 -8.801 29.654 1.00 84.38 312 ILE A O 1
ATOM 2475 N N . SER A 1 313 ? -24.797 -8.099 27.659 1.00 82.94 313 SER A N 1
ATOM 2476 C CA . SER A 1 313 ? -25.742 -9.207 27.451 1.00 82.94 313 SER A CA 1
ATOM 2477 C C . SER A 1 313 ? -25.061 -10.584 27.400 1.00 82.94 313 SER A C 1
ATOM 2479 O O . SER A 1 313 ? -25.634 -11.592 27.823 1.00 82.94 313 SER A O 1
ATOM 2481 N N . LYS A 1 314 ? -23.803 -10.648 26.943 1.00 84.50 314 LYS A N 1
ATOM 2482 C CA . LYS A 1 314 ? -23.022 -11.887 26.775 1.00 84.50 314 LYS A CA 1
ATOM 2483 C C . LYS A 1 314 ? -22.208 -12.280 28.008 1.00 84.50 314 LYS A C 1
ATOM 2485 O O . LYS A 1 314 ? -21.549 -13.321 28.016 1.00 84.50 314 LYS A O 1
ATOM 2490 N N . VAL A 1 315 ? -22.285 -11.503 29.085 1.00 84.12 315 VAL A N 1
ATOM 2491 C CA . VAL A 1 315 ? -21.579 -11.762 30.350 1.00 84.12 315 VAL A CA 1
ATOM 2492 C C . VAL A 1 315 ? -22.067 -13.049 31.034 1.00 84.12 315 VAL A C 1
ATOM 2494 O O . VAL A 1 315 ? -21.299 -13.737 31.725 1.00 84.12 315 VAL A O 1
ATOM 2497 N N . GLY A 1 316 ? -23.329 -13.423 30.804 1.00 82.12 316 GLY A N 1
ATOM 2498 C CA . GLY A 1 316 ? -23.953 -14.619 31.364 1.00 82.12 316 GLY A CA 1
ATOM 2499 C C . GLY A 1 316 ? -24.171 -14.505 32.877 1.00 82.12 316 GLY A C 1
ATOM 2500 O O . GLY A 1 316 ? -24.653 -13.497 33.373 1.00 82.12 316 GLY A O 1
ATOM 2501 N N . LYS A 1 317 ? -23.809 -15.546 33.642 1.00 83.81 317 LYS A N 1
ATOM 2502 C CA . LYS A 1 317 ? -23.985 -15.595 35.114 1.00 83.81 317 LYS A CA 1
ATOM 2503 C C . LYS A 1 317 ? -22.856 -14.915 35.908 1.00 83.81 317 LYS A C 1
ATOM 2505 O O . LYS A 1 317 ? -22.719 -15.158 37.108 1.00 83.81 317 LYS A O 1
ATOM 2510 N N . ARG A 1 318 ? -21.984 -14.146 35.252 1.00 83.25 318 ARG A N 1
ATOM 2511 C CA . ARG A 1 318 ? -20.837 -13.503 35.908 1.00 83.25 318 ARG A CA 1
ATOM 2512 C C . ARG A 1 318 ? -21.298 -12.255 36.655 1.00 83.25 318 ARG A C 1
ATOM 2514 O O . ARG A 1 318 ? -22.186 -11.542 36.211 1.00 83.25 318 ARG A O 1
ATOM 2521 N N . THR A 1 319 ? -20.684 -12.001 37.803 1.00 87.12 319 THR A N 1
ATOM 2522 C CA . THR A 1 319 ? -21.034 -10.861 38.666 1.00 87.12 319 THR A CA 1
ATOM 2523 C C . THR A 1 319 ? -20.124 -9.670 38.403 1.00 87.12 319 THR A C 1
ATOM 2525 O O . THR A 1 319 ? -18.997 -9.833 37.943 1.00 87.12 319 THR A O 1
ATOM 2528 N N . GLU A 1 320 ? -20.561 -8.461 38.729 1.00 86.75 320 GLU A N 1
ATOM 2529 C CA . GLU A 1 320 ? -19.699 -7.294 38.567 1.00 86.75 320 GLU A CA 1
ATOM 2530 C C . GLU A 1 320 ? -18.463 -7.354 39.476 1.00 86.75 320 GLU A C 1
ATOM 2532 O O . GLU A 1 320 ? -18.473 -7.856 40.614 1.00 86.75 320 GLU A O 1
ATOM 2537 N N . CYS A 1 321 ? -17.346 -6.835 38.973 1.00 83.88 321 CYS A N 1
ATOM 2538 C CA . CYS A 1 321 ? -16.179 -6.604 39.802 1.00 83.88 321 CYS A CA 1
ATOM 2539 C C . CYS A 1 321 ? -16.394 -5.370 40.690 1.00 83.88 321 CYS A C 1
ATOM 2541 O O . CYS A 1 321 ? -16.375 -4.241 40.208 1.00 83.88 321 CYS A O 1
ATOM 2543 N N . LYS A 1 322 ? -16.464 -5.574 42.013 1.00 80.06 322 LYS A N 1
ATOM 2544 C CA . LYS A 1 322 ? -16.587 -4.492 43.012 1.00 80.06 322 LYS A CA 1
ATOM 2545 C C . LYS A 1 322 ? -15.471 -3.440 42.960 1.00 80.06 322 LYS A C 1
ATOM 2547 O O . LYS A 1 322 ? -15.639 -2.350 43.482 1.00 80.06 322 LYS A O 1
ATOM 2552 N N . ARG A 1 323 ? -14.298 -3.765 42.400 1.00 74.75 323 ARG A N 1
ATOM 2553 C CA . ARG A 1 323 ? -13.213 -2.783 42.200 1.00 74.75 323 ARG A CA 1
ATOM 2554 C C . ARG A 1 323 ? -13.454 -1.929 40.952 1.00 74.75 323 ARG A C 1
ATOM 2556 O O . ARG A 1 323 ? -13.069 -0.769 40.938 1.00 74.75 323 ARG A O 1
ATOM 2563 N N . CYS A 1 324 ? -14.093 -2.493 39.926 1.00 76.88 324 CYS A N 1
ATOM 2564 C CA . CYS A 1 324 ? -14.427 -1.787 38.690 1.00 76.88 324 CYS A CA 1
ATOM 2565 C C . CYS A 1 324 ? -15.706 -0.953 38.817 1.00 76.88 324 CYS A C 1
ATOM 2567 O O . CYS A 1 324 ? -15.826 0.038 38.110 1.00 76.88 324 CYS A O 1
ATOM 2569 N N . SER A 1 325 ? -16.625 -1.299 39.724 1.00 65.75 325 SER A N 1
ATOM 2570 C CA . SER A 1 325 ? -17.864 -0.536 39.939 1.00 65.75 325 SER A CA 1
ATOM 2571 C C . SER A 1 325 ? -17.612 0.916 40.374 1.00 65.75 325 SER A C 1
ATOM 2573 O O . SER A 1 325 ? -18.393 1.795 40.037 1.00 65.75 325 SER A O 1
ATOM 2575 N N . TYR A 1 326 ? -16.501 1.194 41.069 1.00 59.66 326 TYR A N 1
ATOM 2576 C CA . TYR A 1 326 ? -16.095 2.559 41.449 1.00 59.66 326 TYR A CA 1
ATOM 2577 C C . TYR A 1 326 ? -15.371 3.332 4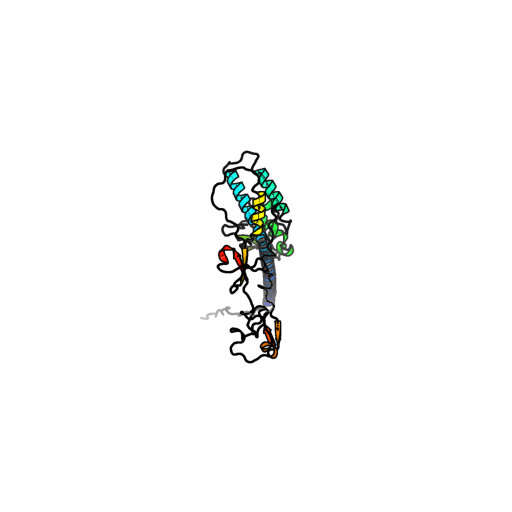0.335 1.00 59.66 326 TYR A C 1
ATOM 2579 O O . TYR A 1 326 ? -15.146 4.528 40.480 1.00 59.66 326 TYR A O 1
ATOM 2587 N N . ALA A 1 327 ? -14.983 2.655 39.252 1.00 54.47 327 ALA A N 1
ATOM 2588 C CA . ALA A 1 327 ? -14.242 3.216 38.123 1.00 54.47 327 ALA A CA 1
ATOM 2589 C C . ALA A 1 327 ? -15.100 3.299 36.849 1.00 54.47 327 ALA A C 1
ATOM 2591 O O . ALA A 1 327 ? -14.552 3.435 35.757 1.00 54.47 327 ALA A O 1
ATOM 2592 N N . LYS A 1 328 ? -16.432 3.188 36.981 1.00 55.78 328 LYS A N 1
ATOM 2593 C CA . LYS A 1 328 ? -17.356 3.382 35.863 1.00 55.78 328 LYS A CA 1
ATOM 2594 C C . LYS A 1 328 ? -17.140 4.803 35.313 1.00 55.78 328 LYS A C 1
ATOM 2596 O O . LYS A 1 328 ? -17.214 5.740 36.116 1.00 55.78 328 LYS A O 1
ATOM 2601 N N . PRO A 1 329 ? -16.836 4.994 34.015 1.00 50.28 329 PRO A N 1
ATOM 2602 C CA . PRO A 1 329 ? -16.888 6.325 33.429 1.00 50.28 329 PRO A CA 1
ATOM 2603 C C . PRO A 1 329 ? -18.319 6.822 33.629 1.00 50.28 329 PRO A C 1
ATOM 2605 O O . PRO A 1 329 ? -19.273 6.192 33.174 1.00 50.28 329 PRO A O 1
ATOM 2608 N N . LYS A 1 330 ? -18.482 7.885 34.420 1.00 43.97 330 LYS A N 1
ATOM 2609 C CA . LYS A 1 330 ? -19.763 8.579 34.478 1.00 43.97 330 LYS A CA 1
ATOM 2610 C C . LYS A 1 330 ? -19.957 9.149 33.079 1.00 43.97 330 LYS A C 1
ATOM 2612 O O . LYS A 1 330 ? -19.125 9.933 32.640 1.00 43.97 330 LYS A O 1
ATOM 2617 N N . HIS A 1 331 ? -20.976 8.682 32.365 1.00 40.66 331 HIS A N 1
ATOM 2618 C CA . HIS A 1 331 ? -21.518 9.476 31.275 1.00 40.66 331 HIS A CA 1
ATOM 2619 C C . HIS A 1 331 ? -21.961 10.783 31.924 1.00 40.66 331 HIS A C 1
ATOM 2621 O O . HIS A 1 331 ? -22.755 10.750 32.866 1.00 40.66 331 HIS A O 1
ATOM 2627 N N . ASP A 1 332 ? -21.335 11.882 31.520 1.00 31.59 332 ASP A N 1
ATOM 2628 C CA . ASP A 1 332 ? -21.698 13.213 31.974 1.00 31.59 332 ASP A CA 1
ATOM 2629 C C . ASP A 1 332 ? -23.164 13.447 31.577 1.00 31.59 332 ASP A C 1
ATOM 2631 O O . ASP A 1 332 ? -23.502 13.542 30.399 1.00 31.59 332 ASP A O 1
ATOM 2635 N N . GLU A 1 333 ? -24.048 13.415 32.574 1.00 33.81 333 GLU A N 1
ATOM 2636 C CA . GLU A 1 333 ? -25.362 14.041 32.504 1.00 33.81 333 GLU A CA 1
ATOM 2637 C C . GLU A 1 333 ? -25.122 15.544 32.663 1.00 33.81 333 GLU A C 1
ATOM 2639 O O . GLU A 1 333 ? -24.950 16.005 33.791 1.00 33.81 333 GLU A O 1
ATOM 2644 N N . GLU A 1 334 ? -25.061 16.285 31.556 1.00 30.53 334 GLU A N 1
ATOM 2645 C CA . GLU A 1 334 ? -25.355 17.727 31.494 1.00 30.53 334 GLU A CA 1
ATOM 2646 C C . GLU A 1 334 ? -25.688 18.172 30.066 1.00 30.53 334 GLU A C 1
ATOM 2648 O O . GLU A 1 334 ? -24.879 17.903 29.147 1.00 30.53 334 GLU A O 1
#

Foldseek 3Di:
DDDDDDDDPPDDPPDDDPVVCCVPVVVVVVVVVVVVVVVVVVVVLVVLLLVLLVVLQVVLLACLQLVVVLVVVLVVLVVCVVVVPDDDPDRVVLNVVVLVVSQVVDDCPQFQGSVCVNPDPAPFVRSLRRSLVRRDQSSLVQWDVRSVQWGFRVWDSQDPQQKGKTKIWTWGADPPVPCRPDTDIDIDIDIDHHDNDDPVVVVVVVSVPDDDPDDDDDDDPPPVFQKWKDFPPALETANDCPPCVQVWQWDKDFLVCQQVDAALVRAGADADPFARPPDDHDRMWTDTNPDRYIHPDRPDPVRHTDMDIDGPVPSPNHYYDPVRVVVPPPPDDD

Solvent-accessible surface area (backbone atoms only — not comparable to full-atom values): 19975 Å² total; per-residue (Å²): 143,80,85,80,80,79,78,79,91,81,79,77,86,72,77,79,52,73,66,61,53,51,66,49,49,50,58,53,50,50,50,53,53,50,52,54,56,47,51,52,52,50,52,51,40,53,51,48,51,55,49,39,49,50,52,46,50,52,55,58,23,63,44,22,30,61,48,50,62,50,50,54,49,50,53,54,53,52,53,42,57,75,71,65,75,64,66,101,77,64,61,68,56,56,51,51,51,50,44,52,54,49,41,70,73,47,65,85,58,79,62,62,51,52,60,53,68,72,72,46,97,48,48,21,59,58,53,43,58,32,40,58,77,62,54,53,67,79,48,30,71,38,30,46,70,32,71,83,27,59,41,24,84,78,20,37,63,72,46,99,85,49,26,34,36,47,28,44,38,35,31,38,44,56,96,72,70,81,50,76,85,50,63,47,81,46,75,49,79,49,77,43,69,42,40,81,54,76,74,44,60,61,60,53,48,64,73,70,70,70,89,74,100,66,82,85,78,83,87,79,85,76,73,81,61,60,69,30,33,33,34,82,88,50,65,39,36,30,77,49,79,82,35,62,89,63,58,67,73,64,46,80,43,51,44,85,50,44,82,80,42,59,23,80,86,68,44,62,58,39,76,24,80,86,64,32,61,97,57,78,92,52,75,56,29,28,37,37,61,90,45,51,40,34,26,67,44,88,79,31,73,93,66,53,61,60,75,44,82,38,43,56,86,73,56,67,92,39,42,79,33,79,78,36,68,80,62,58,80,74,77,81,86,125

Secondary structure (DSSP, 8-state):
-------------PPPPHHHHHHHHHHHHHHHHHHHHHHHHHHHHHHHHHHHHHHHHHHHHHTHHHHHHHHHHHHHHHHHHHTT---TTSHHHHHHHHHHHHHHHS---TT--HHHHHH-S-HHHHHHHHHTTTS-HHHHTTBTTGGGG-B-TT-BS--TTSEEEEEEEEEEEPTTSSSTT-EEEEEEEEEEE----SHHHHHHHHHH-SS-------------PPEEEEETT-SEEES-TT-TTTS--PEEEEGGGTTT---TTSPPPEE-TTTTTTPPPPSEEEE-TT-SEEES-TT-TTTPPPEEEEEGGGGTTPEE-TTTGGG-------

pLDDT: mean 74.27, std 17.49, range [30.53, 95.69]

Nearest PDB structures (foldseek):
  8u72-assembly1_H  TM=3.957E-01  e=2.830E+00  Thermoflavifilum thermophilum
  8u72-assembly1_D  TM=4.300E-01  e=4.543E+00  Thermoflavifilum thermophilum
  8it0-assembly1_F  TM=4.364E-01  e=4.543E+00  Thermoflavifilum thermophilum
  8u72-assembly1_B  TM=4.101E-01  e=5.113E+00  Thermoflavifilum thermophilum
  8ifm-assembly1_F  TM=3.474E-01  e=3.585E+00  Thermoflavifilum thermophilum

Mean predicted aligned error: 19.85 Å

Radius of gyration: 36.16 Å; Cα contacts (8 Å, |Δi|>4): 389; chains: 1; bounding box: 82×69×129 Å